Protein AF-A0AAV4ICN8-F1 (afdb_monomer_lite)

Sequence (229 aa):
LAPSDYHLFGPLKRELAVKRFDDDEELVDHVRKWLQNLDGSFFREGIYSMLWQQQRSPSSEKSGRAPLASRRNTNSSGSLVSSILTYGCETWTLLADTERRIQAFENKCLRKLLRISYKDHVTNESVRELVVAYVGLQEPLLATVKRRKLAWFGHVTIHDSLSKTILQGRVEGKRRRGRQRKAWCDNIKEWTGMAMDKLVRSATDRDAWRQKTDSSALRSPRRPHRSRD

Structure (mmCIF, N/CA/C/O backbone):
data_AF-A0AAV4ICN8-F1
#
_entry.id   AF-A0AAV4ICN8-F1
#
loop_
_atom_site.group_PDB
_atom_site.id
_atom_site.type_symbol
_atom_site.label_atom_id
_atom_site.label_alt_id
_atom_site.label_comp_id
_atom_site.label_asym_id
_atom_site.label_entity_id
_atom_site.label_seq_id
_atom_site.pdbx_PDB_ins_code
_atom_site.Cartn_x
_atom_site.Cartn_y
_atom_site.Cartn_z
_atom_site.occupancy
_atom_site.B_iso_or_equiv
_atom_site.auth_seq_id
_atom_site.auth_comp_id
_atom_site.auth_asym_id
_atom_site.auth_atom_id
_atom_site.pdbx_PDB_model_num
ATOM 1 N N . LEU A 1 1 ? -1.718 21.091 20.512 1.00 56.84 1 LEU A N 1
ATOM 2 C CA . LEU A 1 1 ? -0.444 21.355 21.213 1.00 56.84 1 LEU A CA 1
ATOM 3 C C . LEU A 1 1 ? -0.515 20.614 22.537 1.00 56.84 1 LEU A C 1
ATOM 5 O O . LEU A 1 1 ? -1.567 20.693 23.162 1.00 56.84 1 LEU A O 1
ATOM 9 N N . ALA A 1 2 ? 0.484 19.805 22.893 1.00 66.31 2 ALA A N 1
ATOM 10 C CA . ALA A 1 2 ? 0.436 19.053 24.147 1.00 66.31 2 ALA A CA 1
ATOM 11 C C . ALA A 1 2 ? 0.681 20.002 25.339 1.00 66.31 2 ALA A C 1
ATOM 13 O O . ALA A 1 2 ? 1.501 20.910 25.204 1.00 66.31 2 ALA A O 1
ATOM 14 N N . PRO A 1 3 ? 0.024 19.809 26.501 1.00 63.94 3 PRO A N 1
ATOM 15 C CA . PRO A 1 3 ? 0.258 20.611 27.709 1.00 63.94 3 PRO A CA 1
ATOM 16 C C . PRO A 1 3 ? 1.716 20.680 28.149 1.00 63.94 3 PRO A C 1
ATOM 18 O O . PRO A 1 3 ? 2.168 21.701 28.663 1.00 63.94 3 PRO A O 1
ATOM 21 N N . SER A 1 4 ? 2.471 19.611 27.894 1.00 68.75 4 SER A N 1
ATOM 22 C CA . SER A 1 4 ? 3.907 19.552 28.150 1.00 68.75 4 SER A CA 1
ATOM 23 C C . SER A 1 4 ? 4.681 20.640 27.401 1.00 68.75 4 SER A C 1
ATOM 25 O O . SER A 1 4 ? 5.578 21.253 27.975 1.00 68.75 4 SER A O 1
ATOM 27 N N . ASP A 1 5 ? 4.299 20.919 26.152 1.00 67.31 5 ASP A N 1
ATOM 28 C CA . ASP A 1 5 ? 5.058 21.760 25.219 1.00 67.31 5 ASP A CA 1
ATOM 29 C C . ASP A 1 5 ? 5.034 23.241 25.591 1.00 67.31 5 ASP A C 1
ATOM 31 O O . ASP A 1 5 ? 6.027 23.935 25.389 1.00 67.31 5 ASP A O 1
ATOM 35 N N . TYR A 1 6 ? 3.933 23.726 26.172 1.00 68.62 6 TYR A N 1
ATOM 36 C CA . TYR A 1 6 ? 3.799 25.133 26.561 1.00 68.62 6 TYR A CA 1
ATOM 37 C C . TYR A 1 6 ? 3.855 25.369 28.074 1.00 68.62 6 TYR A C 1
ATOM 39 O O . TYR A 1 6 ? 4.233 26.462 28.489 1.00 68.62 6 TYR A O 1
ATOM 47 N N . HIS A 1 7 ? 3.498 24.381 28.903 1.00 75.88 7 HIS A N 1
ATOM 48 C CA . HIS A 1 7 ? 3.397 24.569 30.357 1.00 75.88 7 HIS A CA 1
ATOM 49 C C . HIS A 1 7 ? 4.565 23.957 31.130 1.00 75.88 7 HIS A C 1
ATOM 51 O O . HIS A 1 7 ? 5.036 24.552 32.093 1.00 75.88 7 HIS A O 1
ATOM 57 N N . LEU A 1 8 ? 5.072 22.794 30.704 1.00 80.81 8 LEU A N 1
ATOM 58 C CA . LEU A 1 8 ? 6.102 22.054 31.444 1.00 80.81 8 LEU A CA 1
ATOM 59 C C . LEU A 1 8 ? 7.522 22.393 30.976 1.00 80.81 8 LEU A C 1
ATOM 61 O O . LEU A 1 8 ? 8.392 22.702 31.790 1.00 80.81 8 LEU A O 1
ATOM 65 N N . PHE A 1 9 ? 7.767 22.355 29.664 1.00 81.62 9 PHE A N 1
ATOM 66 C CA . PHE A 1 9 ? 9.124 22.490 29.130 1.00 81.62 9 PHE A CA 1
ATOM 67 C C . PHE A 1 9 ? 9.686 23.913 29.231 1.00 81.62 9 PHE A C 1
ATOM 69 O O . PHE A 1 9 ? 10.899 24.076 29.326 1.00 81.62 9 PHE A O 1
ATOM 76 N N . GLY A 1 10 ? 8.841 24.947 29.268 1.00 83.44 10 GLY A N 1
ATOM 77 C CA . GLY A 1 10 ? 9.286 26.335 29.443 1.00 83.44 10 GLY A CA 1
ATOM 78 C C . GLY A 1 10 ? 9.949 26.587 30.808 1.00 83.44 10 GLY A C 1
ATOM 79 O O . GLY A 1 10 ? 11.098 27.030 30.854 1.00 83.44 10 GLY A O 1
ATOM 80 N N . PRO A 1 11 ? 9.260 26.309 31.930 1.00 83.50 11 PRO A N 1
ATOM 81 C CA . PRO A 1 11 ? 9.849 26.356 33.270 1.00 83.50 11 PRO A CA 1
ATOM 82 C C . PRO A 1 11 ? 11.046 25.413 33.431 1.00 83.50 11 PRO A C 1
ATOM 84 O O . PRO A 1 11 ? 12.090 25.856 33.899 1.00 83.50 11 PRO A O 1
ATOM 87 N N . LEU A 1 12 ? 10.948 24.169 32.943 1.00 83.12 12 LEU A N 1
ATOM 88 C CA . LEU A 1 12 ? 12.047 23.202 33.023 1.00 83.12 12 LEU A CA 1
ATOM 89 C C . LEU A 1 12 ? 13.310 23.704 32.309 1.00 83.12 12 LEU A C 1
ATOM 91 O O . LEU A 1 12 ? 14.411 23.611 32.839 1.00 83.12 12 LEU A O 1
ATOM 95 N N . LYS A 1 13 ? 13.165 24.293 31.117 1.00 82.00 13 LYS A N 1
ATOM 96 C CA . LYS A 1 13 ? 14.295 24.840 30.359 1.00 82.00 13 LYS A CA 1
ATOM 97 C C . LYS A 1 13 ? 14.952 26.028 31.063 1.00 82.00 13 LYS A C 1
ATOM 99 O O . LYS A 1 13 ? 16.159 26.194 30.937 1.00 82.00 13 LYS A O 1
ATOM 104 N N . ARG A 1 14 ? 14.189 26.848 31.796 1.00 84.25 14 ARG A N 1
ATOM 105 C CA . ARG A 1 14 ? 14.74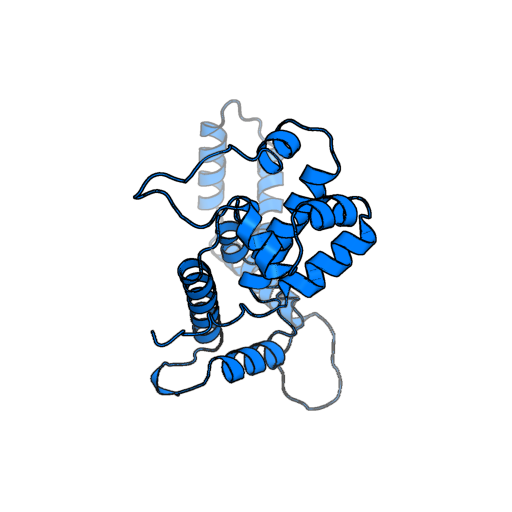3 27.959 32.591 1.00 84.25 14 ARG A CA 1
ATOM 106 C C . ARG A 1 14 ? 15.566 27.456 33.774 1.00 84.25 14 ARG A C 1
ATOM 108 O O . ARG A 1 14 ? 16.632 27.997 34.024 1.00 84.25 14 ARG A O 1
ATOM 115 N N . GLU A 1 15 ? 15.116 26.394 34.428 1.00 83.06 15 GLU A N 1
ATOM 116 C CA . GLU A 1 15 ? 15.831 25.754 35.540 1.00 83.06 15 GLU A CA 1
ATOM 117 C C . GLU A 1 15 ? 17.110 25.052 35.075 1.00 83.06 15 GLU A C 1
ATOM 119 O O . GLU A 1 15 ? 18.175 25.219 35.668 1.00 83.06 15 GLU A O 1
ATOM 124 N N . LEU A 1 16 ? 17.032 24.339 33.948 1.00 83.19 16 LEU A N 1
ATOM 125 C CA . LEU A 1 16 ? 18.190 23.692 33.333 1.00 83.19 16 LEU A CA 1
ATOM 126 C C . LEU A 1 16 ? 19.193 24.696 32.749 1.00 83.19 16 LEU A C 1
ATOM 128 O O . LEU A 1 16 ? 20.373 24.385 32.667 1.00 83.19 16 LEU A O 1
ATOM 132 N N . ALA A 1 17 ? 18.764 25.903 32.368 1.00 81.88 17 ALA A N 1
ATOM 133 C CA . ALA A 1 17 ? 19.663 26.930 31.836 1.00 81.88 17 ALA A CA 1
ATOM 134 C C . ALA A 1 17 ? 20.590 27.549 32.898 1.00 81.88 17 ALA A C 1
ATOM 136 O O . ALA A 1 17 ? 21.617 28.125 32.544 1.00 81.88 17 ALA A O 1
ATOM 137 N N . VAL A 1 18 ? 20.238 27.449 34.184 1.00 80.81 18 VAL A N 1
ATOM 138 C CA . VAL A 1 18 ? 21.012 28.031 35.296 1.00 80.81 18 VAL A CA 1
ATOM 139 C C . VAL A 1 18 ? 22.099 27.071 35.801 1.00 80.81 18 VAL A C 1
ATOM 141 O O . VAL A 1 18 ? 23.031 27.500 36.478 1.00 80.81 18 VAL A O 1
ATOM 144 N N . LYS A 1 19 ? 22.022 25.780 35.457 1.00 79.50 19 LYS A N 1
ATOM 145 C CA . LYS A 1 19 ? 22.935 24.741 35.954 1.00 79.50 19 LYS A CA 1
ATOM 146 C C . LYS A 1 19 ? 23.718 24.101 34.819 1.00 79.50 19 LYS A C 1
ATOM 148 O O . LYS A 1 19 ? 23.189 23.864 33.738 1.00 79.50 19 LYS A O 1
ATOM 153 N N . ARG A 1 20 ? 24.993 23.820 35.077 1.00 77.19 20 ARG A N 1
ATOM 154 C CA . ARG A 1 20 ? 25.815 22.961 34.225 1.00 77.19 20 ARG A CA 1
ATOM 155 C C . ARG A 1 20 ? 25.885 21.593 34.884 1.00 77.19 20 ARG A C 1
ATOM 157 O O . ARG A 1 20 ? 26.059 21.529 36.095 1.00 77.19 20 ARG A O 1
ATOM 164 N N . PHE A 1 21 ? 25.695 20.557 34.082 1.00 84.44 21 PHE A N 1
ATOM 165 C CA . PHE A 1 21 ? 25.762 19.162 34.497 1.00 84.44 21 PHE A CA 1
ATOM 166 C C . PHE A 1 21 ? 26.938 18.534 33.764 1.00 84.44 21 PHE A C 1
ATOM 168 O O . PHE A 1 21 ? 27.101 18.787 32.566 1.00 84.44 21 PHE A O 1
ATOM 175 N N . ASP A 1 22 ? 27.742 17.765 34.487 1.00 77.56 22 ASP A N 1
ATOM 176 C CA . ASP A 1 22 ? 28.927 17.118 33.925 1.00 77.56 22 ASP A CA 1
ATOM 177 C C . ASP A 1 22 ? 28.607 15.703 33.402 1.00 77.56 22 ASP A C 1
ATOM 179 O O . ASP A 1 22 ? 29.332 15.202 32.542 1.00 77.56 22 ASP A O 1
ATOM 183 N N . ASP A 1 23 ? 27.499 15.092 33.856 1.00 86.31 23 ASP A N 1
ATOM 184 C CA . ASP A 1 23 ? 27.040 13.759 33.437 1.00 86.31 23 ASP A CA 1
ATOM 185 C C . ASP A 1 23 ? 25.509 13.656 33.240 1.00 86.31 23 ASP A C 1
ATOM 187 O O . ASP A 1 23 ? 24.715 14.370 33.866 1.00 86.31 23 ASP A O 1
ATOM 191 N N . ASP A 1 24 ? 25.083 12.733 32.372 1.00 80.19 24 ASP A N 1
ATOM 192 C CA . ASP A 1 24 ? 23.672 12.521 32.017 1.00 80.19 24 ASP A CA 1
ATOM 193 C C . ASP A 1 24 ? 22.861 11.940 33.191 1.00 80.19 24 ASP A C 1
ATOM 195 O O . ASP A 1 24 ? 21.671 12.243 33.337 1.00 80.19 24 ASP A O 1
ATOM 199 N N . GLU A 1 25 ? 23.482 11.137 34.063 1.00 82.69 25 GLU A N 1
ATOM 200 C CA . GLU A 1 25 ? 22.817 10.613 35.263 1.00 82.69 25 GLU A CA 1
ATOM 201 C C . GLU A 1 25 ? 22.472 11.736 36.251 1.00 82.69 25 GLU A C 1
ATOM 203 O O . GLU A 1 25 ? 21.366 11.772 36.802 1.00 82.69 25 GLU A O 1
ATOM 208 N N . GLU A 1 26 ? 23.370 12.713 36.400 1.00 84.00 26 GLU A N 1
ATOM 209 C CA . GLU A 1 26 ? 23.163 13.887 37.249 1.00 84.00 26 GLU A CA 1
ATOM 210 C C . GLU A 1 26 ? 22.011 14.755 36.724 1.00 84.00 26 GLU A C 1
ATOM 212 O O . GLU A 1 26 ? 21.148 15.193 37.495 1.00 84.00 26 GLU A O 1
ATOM 217 N N . LEU A 1 27 ? 21.942 14.943 35.401 1.00 83.81 27 LEU A N 1
ATOM 218 C CA . LEU A 1 27 ? 20.841 15.639 34.739 1.00 83.81 27 LEU A CA 1
ATOM 219 C C . LEU A 1 27 ? 19.499 14.943 35.011 1.00 83.81 27 LEU A C 1
ATOM 221 O O . LEU A 1 27 ? 18.517 15.599 35.372 1.00 83.81 27 LEU A O 1
ATOM 225 N N . VAL A 1 28 ? 19.435 13.619 34.849 1.00 84.69 28 VAL A N 1
ATOM 226 C CA . VAL A 1 28 ? 18.198 12.846 35.037 1.00 84.69 28 VAL A CA 1
ATOM 227 C C . VAL A 1 28 ? 17.711 12.923 36.482 1.00 84.69 28 VAL A C 1
ATOM 229 O O . VAL A 1 28 ? 16.520 13.158 36.718 1.00 84.69 28 VAL A O 1
ATOM 232 N N . ASP A 1 29 ? 18.609 12.781 37.453 1.00 86.00 29 ASP A N 1
ATOM 233 C CA . ASP A 1 29 ? 18.261 12.901 38.868 1.00 86.00 29 ASP A CA 1
ATOM 234 C C . ASP A 1 29 ? 17.848 14.324 39.244 1.00 86.00 29 ASP A C 1
ATOM 236 O O . ASP A 1 29 ? 16.923 14.515 40.043 1.00 86.00 29 ASP A O 1
ATOM 240 N N . HIS A 1 30 ? 18.460 15.331 38.620 1.00 85.69 30 HIS A N 1
ATOM 241 C CA . HIS A 1 30 ? 18.066 16.720 38.796 1.00 85.69 30 HIS A CA 1
ATOM 242 C C . HIS A 1 30 ? 16.638 16.978 38.310 1.00 85.69 30 HIS A C 1
ATOM 244 O O . HIS A 1 30 ? 15.813 17.535 39.041 1.00 85.69 30 HIS A O 1
ATOM 250 N N . VAL A 1 31 ? 16.323 16.524 37.095 1.00 84.19 31 VAL A N 1
ATOM 251 C CA . VAL A 1 31 ? 14.989 16.666 36.499 1.00 84.19 31 VAL A CA 1
ATOM 252 C C . VAL A 1 31 ? 13.946 15.902 37.316 1.00 84.19 31 VAL A C 1
ATOM 254 O O . VAL A 1 31 ? 12.849 16.415 37.539 1.00 84.19 31 VAL A O 1
ATOM 257 N N . ARG A 1 32 ? 14.274 14.707 37.822 1.00 84.31 32 ARG A N 1
ATOM 258 C CA . ARG A 1 32 ? 13.373 13.925 38.686 1.00 84.31 32 ARG A CA 1
ATOM 259 C C . ARG A 1 32 ? 13.065 14.638 39.998 1.00 84.31 32 ARG A C 1
ATOM 261 O O . ARG A 1 32 ? 11.893 14.740 40.352 1.00 84.31 32 ARG A O 1
ATOM 268 N N . LYS A 1 33 ? 14.081 15.167 40.686 1.00 86.19 33 LYS A N 1
ATOM 269 C CA . LYS A 1 33 ? 13.893 15.949 41.921 1.00 86.19 33 LYS A CA 1
ATOM 270 C C . LYS A 1 33 ? 13.066 17.205 41.664 1.00 86.19 33 LYS A C 1
ATOM 272 O O . LYS A 1 33 ? 12.170 17.520 42.440 1.00 86.19 33 LYS A O 1
ATOM 277 N N . TRP A 1 34 ? 13.313 17.891 40.549 1.00 85.88 34 TRP A N 1
ATOM 278 C CA . TRP A 1 34 ? 12.532 19.062 40.159 1.00 85.88 34 TRP A CA 1
ATOM 279 C C . TRP A 1 34 ? 11.056 18.721 39.917 1.00 85.88 34 TRP A C 1
ATOM 281 O O . TRP A 1 34 ? 10.175 19.392 40.448 1.00 85.88 34 TRP A O 1
ATOM 291 N N . LEU A 1 35 ? 10.778 17.632 39.191 1.00 83.31 35 LEU A N 1
ATOM 292 C CA . LEU A 1 35 ? 9.410 17.165 38.947 1.00 83.31 35 LEU A CA 1
ATOM 293 C C . LEU A 1 35 ? 8.685 16.742 40.231 1.00 83.31 35 LEU A C 1
ATOM 295 O O . LEU A 1 35 ? 7.482 16.956 40.336 1.00 83.31 35 LEU A O 1
ATOM 299 N N . GLN A 1 36 ? 9.400 16.158 41.194 1.00 83.12 36 GLN A N 1
ATOM 300 C CA . GLN A 1 36 ? 8.844 15.755 42.491 1.00 83.12 36 GLN A CA 1
ATOM 301 C C . GLN A 1 36 ? 8.562 16.942 43.420 1.00 83.12 36 GLN A C 1
ATOM 303 O O . GLN A 1 36 ? 7.663 16.856 44.251 1.00 83.12 36 GLN A O 1
ATOM 308 N N . ASN A 1 37 ? 9.296 18.046 43.263 1.00 84.94 37 ASN A N 1
ATOM 309 C CA . ASN A 1 37 ? 9.101 19.270 44.041 1.00 84.94 37 ASN A CA 1
ATOM 310 C C . ASN A 1 37 ? 7.983 20.173 43.491 1.00 84.94 37 ASN A C 1
ATOM 312 O O . ASN A 1 37 ? 7.601 21.137 44.153 1.00 84.94 37 ASN A O 1
ATOM 316 N N . LEU A 1 38 ? 7.466 19.899 42.288 1.00 82.50 38 LEU A N 1
ATOM 317 C CA . LEU A 1 38 ? 6.355 20.655 41.712 1.00 82.50 38 LEU A CA 1
ATOM 318 C C . LEU A 1 38 ? 5.030 20.280 42.376 1.00 82.50 38 LEU A C 1
ATOM 320 O O . LEU A 1 38 ? 4.663 19.107 42.453 1.00 82.50 38 LEU A O 1
ATOM 324 N N . ASP A 1 39 ? 4.273 21.296 42.790 1.00 77.25 39 ASP A N 1
ATOM 325 C CA . ASP A 1 39 ? 2.963 21.087 43.394 1.00 77.25 39 ASP A CA 1
ATOM 326 C C . ASP A 1 39 ? 1.961 20.484 42.394 1.00 77.25 39 ASP A C 1
ATOM 328 O O . ASP A 1 39 ? 1.929 20.820 41.208 1.00 77.25 39 ASP A O 1
ATOM 332 N N . GLY A 1 40 ? 1.082 19.607 42.881 1.00 71.56 40 GLY A N 1
ATOM 333 C CA . GLY A 1 40 ? 0.090 18.929 42.045 1.00 71.56 40 GLY A CA 1
ATOM 334 C C . GLY A 1 40 ? -0.909 19.879 41.367 1.00 71.56 40 GLY A C 1
ATOM 335 O O . GLY A 1 40 ? -1.568 19.482 40.400 1.00 71.56 40 GLY A O 1
ATOM 336 N N . SER A 1 41 ? -1.051 21.121 41.847 1.00 75.31 41 SER A N 1
ATOM 337 C CA . SER A 1 41 ? -1.837 22.164 41.176 1.00 75.31 41 SER A CA 1
ATOM 338 C C . SER A 1 41 ? -1.199 22.622 39.860 1.00 75.31 41 SER A C 1
ATOM 340 O O . SER A 1 41 ? -1.926 22.824 38.889 1.00 75.31 41 SER A O 1
ATOM 342 N N . PHE A 1 42 ? 0.135 22.654 39.763 1.00 78.06 42 PHE A N 1
ATOM 343 C CA . PHE A 1 42 ? 0.869 23.092 38.573 1.00 78.06 42 PHE A CA 1
ATOM 344 C C . PHE A 1 42 ? 0.510 22.260 37.334 1.00 78.06 42 PHE A C 1
ATOM 346 O O . PHE A 1 42 ? 0.235 22.796 36.258 1.00 78.06 42 PHE A O 1
ATOM 353 N N . PHE A 1 43 ? 0.441 20.935 37.485 1.00 75.00 43 PHE A N 1
ATOM 354 C CA . PHE A 1 43 ? 0.056 20.035 36.394 1.00 75.00 43 PHE A CA 1
ATOM 355 C C . PHE A 1 43 ? -1.430 20.158 36.039 1.00 75.00 43 PHE A C 1
ATOM 357 O O . PHE A 1 43 ? -1.792 20.088 34.861 1.00 75.00 43 PHE A O 1
ATOM 364 N N . ARG A 1 44 ? -2.298 20.381 37.038 1.00 70.12 44 ARG A N 1
ATOM 365 C CA . ARG A 1 44 ? -3.733 20.610 36.813 1.00 70.12 44 ARG A CA 1
ATOM 366 C C . ARG A 1 44 ? -3.966 21.897 36.034 1.00 70.12 44 ARG A C 1
ATOM 368 O O . ARG A 1 44 ? -4.737 21.871 35.081 1.00 70.12 44 ARG A O 1
ATOM 375 N N . GLU A 1 45 ? -3.277 22.981 36.369 1.00 71.25 45 GLU A N 1
ATOM 376 C CA . GLU A 1 45 ? -3.371 24.251 35.645 1.00 71.25 45 GLU A CA 1
ATOM 377 C C . GLU A 1 45 ? -2.943 24.124 34.182 1.00 71.25 45 GLU A C 1
ATOM 379 O O . GLU A 1 45 ? -3.628 24.641 33.302 1.00 71.25 45 GLU A O 1
ATOM 384 N N . GLY A 1 46 ? -1.880 23.367 33.888 1.00 70.38 46 GLY A N 1
ATOM 385 C CA . GLY A 1 46 ? -1.463 23.107 32.506 1.00 70.38 46 GLY A CA 1
ATOM 386 C C . GLY A 1 46 ? -2.538 22.389 31.681 1.00 70.38 46 GLY A C 1
ATOM 387 O O . GLY A 1 46 ? -2.774 22.735 30.518 1.00 70.38 46 GLY A O 1
ATOM 388 N N . ILE A 1 47 ? -3.233 21.428 32.300 1.00 70.12 47 ILE A N 1
ATOM 389 C CA . ILE A 1 47 ? -4.337 20.669 31.693 1.00 70.12 47 ILE A CA 1
ATOM 390 C C . ILE A 1 47 ? -5.596 21.542 31.553 1.00 70.12 47 ILE A C 1
ATOM 392 O O . ILE A 1 47 ? -6.235 21.532 30.500 1.00 70.12 47 ILE A O 1
ATOM 396 N N . TYR A 1 48 ? -5.943 22.340 32.566 1.00 67.00 48 TYR A N 1
ATOM 397 C CA . TYR A 1 48 ? -7.099 23.241 32.514 1.00 67.00 48 TYR A CA 1
ATOM 398 C C . TYR A 1 48 ? -6.891 24.402 31.537 1.00 67.00 48 TYR A C 1
ATOM 400 O O . TYR A 1 48 ? -7.813 24.740 30.799 1.00 67.00 48 TYR A O 1
ATOM 408 N N . SER A 1 49 ? -5.678 24.949 31.439 1.00 60.56 49 SER A N 1
ATOM 409 C CA . SER A 1 49 ? -5.305 25.950 30.431 1.00 60.56 49 SER A CA 1
ATOM 410 C C . SER A 1 49 ? -5.459 25.401 29.006 1.00 60.56 49 SER A C 1
ATOM 412 O O . SER A 1 49 ? -5.899 26.123 28.112 1.00 60.56 49 SER A O 1
ATOM 414 N N . MET A 1 50 ? -5.228 24.095 28.798 1.00 55.16 50 MET A N 1
ATOM 415 C CA . MET A 1 50 ? -5.509 23.419 27.523 1.00 55.16 50 MET A CA 1
ATOM 416 C C . MET A 1 50 ? -7.000 23.454 27.175 1.00 55.16 50 MET A C 1
ATOM 418 O O . MET A 1 50 ? -7.379 23.819 26.062 1.00 55.16 50 MET A O 1
ATOM 422 N N . LEU A 1 51 ? -7.849 23.080 28.138 1.00 57.59 51 LEU A N 1
ATOM 423 C CA . LEU A 1 51 ? -9.307 23.072 27.987 1.00 57.59 51 LEU A CA 1
ATOM 424 C C . LEU A 1 51 ? -9.841 24.483 27.718 1.00 57.59 51 LEU A C 1
ATOM 426 O O . LEU A 1 51 ? -10.731 24.670 26.888 1.00 57.59 51 LEU A O 1
ATOM 430 N N . TRP A 1 52 ? -9.246 25.476 28.372 1.00 52.81 52 TRP A N 1
ATOM 431 C CA . TRP A 1 52 ? -9.625 26.875 28.259 1.00 52.81 52 TRP A CA 1
ATOM 432 C C . TRP A 1 52 ? -9.180 27.502 26.923 1.00 52.81 52 TRP A C 1
ATOM 434 O O . TRP A 1 52 ? -9.953 28.213 26.280 1.00 52.81 52 TRP A O 1
ATOM 444 N N . GLN A 1 53 ? -7.985 27.163 26.420 1.00 54.47 53 GLN A N 1
ATOM 445 C CA . GLN A 1 53 ? -7.553 27.511 25.056 1.00 54.47 53 GLN A CA 1
ATOM 446 C C . GLN A 1 53 ? -8.431 26.846 23.986 1.00 54.47 53 GLN A C 1
ATOM 448 O O . GLN A 1 53 ? -8.721 27.448 22.950 1.00 54.47 53 GLN A O 1
ATOM 453 N N . GLN A 1 54 ? -8.906 25.626 24.247 1.00 50.03 54 GLN A N 1
ATOM 454 C CA . GLN A 1 54 ? -9.777 24.887 23.337 1.00 50.03 54 GLN A CA 1
ATOM 455 C C . GLN A 1 54 ? -11.200 25.472 23.251 1.00 50.03 54 GLN A C 1
ATOM 457 O O . GLN A 1 54 ? -11.852 25.313 22.221 1.00 50.03 54 GLN A O 1
ATOM 462 N N . GLN A 1 55 ? -11.659 26.198 24.277 1.00 48.78 55 GLN A N 1
ATOM 463 C CA . GLN A 1 55 ? -12.936 26.929 24.268 1.00 48.78 55 GLN A CA 1
ATOM 464 C C . GLN A 1 55 ? -12.858 28.318 23.610 1.00 48.78 55 GLN A C 1
ATOM 466 O O . GLN A 1 55 ? -13.881 28.836 23.174 1.00 48.78 55 GLN A O 1
ATOM 471 N N . ARG A 1 56 ? -11.668 28.926 23.502 1.00 45.16 56 ARG A N 1
ATOM 472 C CA . ARG A 1 56 ? -11.494 30.317 23.037 1.00 45.16 56 ARG A CA 1
ATOM 473 C C . ARG A 1 56 ? -11.267 30.506 21.533 1.00 45.16 56 ARG A C 1
ATOM 475 O O . ARG A 1 56 ? -11.095 31.643 21.108 1.00 45.16 56 ARG A O 1
ATOM 482 N N . SER A 1 57 ? -11.269 29.449 20.717 1.00 34.94 57 SER A N 1
ATOM 483 C CA . SER A 1 57 ? -11.228 29.597 19.250 1.00 34.94 57 SER A CA 1
ATOM 484 C C . SER A 1 57 ? -12.577 30.140 18.742 1.00 34.94 57 SER A C 1
ATOM 486 O O . SER A 1 57 ? -13.569 29.414 18.818 1.00 34.94 57 SER A O 1
ATOM 488 N N . PRO A 1 58 ? -12.668 31.381 18.223 1.00 36.62 58 PRO A N 1
ATOM 489 C CA . PRO A 1 58 ? -13.948 31.968 17.853 1.00 36.62 58 PRO A CA 1
ATOM 490 C C . PRO A 1 58 ? -14.373 31.469 16.469 1.00 36.62 58 PRO A C 1
ATOM 492 O O . PRO A 1 58 ? -13.813 31.852 15.447 1.00 36.62 58 PRO A O 1
ATOM 495 N N . SER A 1 59 ? -15.384 30.605 16.426 1.00 34.88 59 SER A N 1
ATOM 496 C CA . SER A 1 59 ? -16.245 30.449 15.246 1.00 34.88 59 SER A CA 1
ATOM 497 C C . SER A 1 59 ? -17.620 29.924 15.652 1.00 34.88 59 SER A C 1
ATOM 499 O O . SER A 1 59 ? -17.935 28.760 15.454 1.00 34.88 59 SER A O 1
ATOM 501 N N . SER A 1 60 ? -18.426 30.799 16.257 1.00 32.78 60 SER A N 1
ATOM 502 C CA . SER A 1 60 ? -19.803 31.084 15.826 1.00 32.78 60 SER A CA 1
ATOM 503 C C . SER A 1 60 ? -20.522 31.877 16.914 1.00 32.78 60 SER A C 1
ATOM 505 O O . SER A 1 60 ? -20.905 31.323 17.944 1.00 32.78 60 SER A O 1
ATOM 507 N N . GLU A 1 61 ? -20.786 33.151 16.658 1.00 37.03 61 GLU A N 1
ATOM 508 C CA . GLU A 1 61 ? -22.018 33.740 17.161 1.00 37.03 61 GLU A CA 1
ATOM 509 C C . GLU A 1 61 ? -23.038 33.635 16.019 1.00 37.03 61 GLU A C 1
ATOM 511 O O . GLU A 1 61 ? -22.756 34.035 14.891 1.00 37.03 61 GLU A O 1
ATOM 516 N N . LYS A 1 62 ? -24.209 33.072 16.342 1.00 34.09 62 LYS A N 1
ATOM 517 C CA . LYS A 1 62 ? -25.440 32.976 15.531 1.00 34.09 62 LYS A CA 1
ATOM 518 C C . LYS A 1 62 ? -25.505 31.871 14.462 1.00 34.09 62 LYS A C 1
ATOM 520 O O . LYS A 1 62 ? -25.289 32.077 13.276 1.00 34.09 62 LYS A O 1
ATOM 525 N N . SER A 1 63 ? -25.975 30.700 14.877 1.00 30.42 63 SER A N 1
ATOM 526 C CA . SER A 1 63 ? -27.295 30.147 14.502 1.00 30.42 63 SER A CA 1
ATOM 527 C C . SER A 1 63 ? -27.299 28.637 14.750 1.00 30.42 63 SER A C 1
ATOM 529 O O . SER A 1 63 ? -26.313 27.945 14.507 1.00 30.42 63 SER A O 1
ATOM 531 N N . GLY A 1 64 ? -28.395 28.137 15.318 1.00 40.97 64 GLY A N 1
ATOM 532 C CA . GLY A 1 64 ? -28.513 26.754 15.759 1.00 40.97 64 GLY A CA 1
ATOM 533 C C . GLY A 1 64 ? -28.301 25.743 14.633 1.00 40.97 64 GLY A C 1
ATOM 534 O O . GLY A 1 64 ? -29.087 25.684 13.693 1.00 40.97 64 GLY A O 1
ATOM 535 N N . ARG A 1 65 ? -27.271 24.905 14.776 1.00 32.19 65 ARG A N 1
ATOM 536 C CA . ARG A 1 65 ? -27.195 23.526 14.271 1.00 32.19 65 ARG A CA 1
ATOM 537 C C . ARG A 1 65 ? -26.043 22.800 14.975 1.00 32.19 65 ARG A C 1
ATOM 539 O O . ARG A 1 65 ? -25.063 23.416 15.374 1.00 32.19 65 ARG A O 1
ATOM 546 N N . ALA A 1 66 ? -26.247 21.504 15.191 1.00 31.91 66 ALA A N 1
ATOM 547 C CA . ALA A 1 66 ? -25.537 20.624 16.120 1.00 31.91 66 ALA A CA 1
ATOM 548 C C . ALA A 1 66 ? -23.992 20.724 16.116 1.00 31.91 66 ALA A C 1
ATOM 550 O O . ALA A 1 66 ? -23.390 20.840 15.046 1.00 31.91 66 ALA A O 1
ATOM 551 N N . PRO A 1 67 ? -23.321 20.581 17.277 1.00 37.12 67 PRO A N 1
ATOM 552 C CA . PRO A 1 67 ? -21.869 20.527 17.329 1.00 37.12 67 PRO A CA 1
ATOM 553 C C . PRO A 1 67 ? -21.394 19.081 17.144 1.00 37.12 67 PRO A C 1
ATOM 555 O O . PRO A 1 67 ? -21.869 18.202 17.854 1.00 37.12 67 PRO A O 1
ATOM 558 N N . LEU A 1 68 ? -20.457 18.848 16.214 1.00 39.44 68 LEU A N 1
ATOM 559 C CA . LEU A 1 68 ? -19.322 17.901 16.305 1.00 39.44 68 LEU A CA 1
ATOM 560 C C . LEU A 1 68 ? -18.744 17.615 14.908 1.00 39.44 68 LEU A C 1
ATOM 562 O O . LEU A 1 68 ? -18.954 16.558 14.326 1.00 39.44 68 LEU A O 1
ATOM 566 N N . ALA A 1 69 ? -17.956 18.555 14.393 1.00 36.69 69 ALA A N 1
ATOM 567 C CA . ALA A 1 69 ? -16.903 18.269 13.419 1.00 36.69 69 ALA A CA 1
ATOM 568 C C . ALA A 1 69 ? -15.875 19.406 13.469 1.00 36.69 69 ALA A C 1
ATOM 570 O O . ALA A 1 69 ? -15.741 20.210 12.549 1.00 36.69 69 ALA A O 1
ATOM 571 N N . SER A 1 70 ? -15.150 19.507 14.588 1.00 38.19 70 SER A N 1
ATOM 572 C CA . SER A 1 70 ? -13.908 20.278 14.593 1.00 38.19 70 SER A CA 1
ATOM 573 C C . SER A 1 70 ? -12.948 19.579 13.634 1.00 38.19 70 SER A C 1
ATOM 575 O O . SER A 1 70 ? -12.476 18.474 13.909 1.00 38.19 70 SER A O 1
ATOM 577 N N . ARG A 1 71 ? -12.720 20.231 12.489 1.00 40.56 71 ARG A N 1
ATOM 578 C CA . ARG A 1 71 ? -11.658 19.970 11.516 1.00 40.56 71 ARG A CA 1
ATOM 579 C C . ARG A 1 71 ? -10.325 19.718 12.230 1.00 40.56 71 ARG A C 1
ATOM 581 O O . ARG A 1 71 ? -9.516 20.620 12.419 1.00 40.56 71 ARG A O 1
ATOM 588 N N . ARG A 1 72 ? -10.047 18.465 12.563 1.00 39.12 72 ARG A N 1
ATOM 589 C CA . ARG A 1 72 ? -8.686 17.944 12.546 1.00 39.12 72 ARG A CA 1
ATOM 590 C C . ARG A 1 72 ? -8.600 17.110 11.287 1.00 39.12 72 ARG A C 1
ATOM 592 O O . ARG A 1 72 ? -9.331 16.131 11.173 1.00 39.12 72 ARG A O 1
ATOM 599 N N . ASN A 1 73 ? -7.733 17.525 10.360 1.00 36.00 73 ASN A N 1
ATOM 600 C CA . ASN A 1 73 ? -7.237 16.685 9.274 1.00 36.00 73 ASN A CA 1
ATOM 601 C C . ASN A 1 73 ? -6.679 15.411 9.906 1.00 36.00 73 ASN A C 1
ATOM 603 O O . ASN A 1 73 ? -5.512 15.308 10.272 1.00 36.00 73 ASN A O 1
ATOM 607 N N . THR A 1 74 ? -7.559 14.447 10.088 1.00 41.94 74 THR A N 1
ATOM 608 C CA . THR A 1 74 ? -7.281 13.091 10.516 1.00 41.94 74 THR A CA 1
ATOM 609 C C . THR A 1 74 ? -6.963 12.329 9.251 1.00 41.94 74 THR A C 1
ATOM 611 O O . THR A 1 74 ? -7.579 11.319 8.956 1.00 41.94 74 THR A O 1
ATOM 614 N N . ASN A 1 75 ? -5.991 12.825 8.479 1.00 43.47 75 ASN A N 1
ATOM 615 C CA . ASN A 1 75 ? -5.308 11.965 7.534 1.00 43.47 75 ASN A CA 1
ATOM 616 C C . ASN A 1 75 ? -4.805 10.801 8.386 1.00 43.47 75 ASN A C 1
ATOM 618 O O . ASN A 1 75 ? -4.002 10.996 9.302 1.00 43.47 75 ASN A O 1
ATOM 622 N N . SER A 1 76 ? -5.303 9.601 8.123 1.00 46.97 76 SER A N 1
ATOM 623 C CA . SER A 1 76 ? -4.871 8.340 8.728 1.00 46.97 76 SER A CA 1
ATOM 624 C C . SER A 1 76 ? -3.338 8.186 8.734 1.00 46.97 76 SER A C 1
ATOM 626 O O . SER A 1 76 ? -2.785 7.482 9.576 1.00 46.97 76 SER A O 1
ATOM 628 N N . SER A 1 77 ? -2.642 8.941 7.877 1.00 43.28 77 SER A N 1
ATOM 629 C CA . SER A 1 77 ? -1.193 9.143 7.810 1.00 43.28 77 SER A CA 1
ATOM 630 C C . SER A 1 77 ? -0.531 9.756 9.060 1.00 43.28 77 SER A C 1
ATOM 632 O O . SER A 1 77 ? 0.672 9.584 9.223 1.00 43.28 77 SER A O 1
ATOM 634 N N . GLY A 1 78 ? -1.265 10.455 9.936 1.00 47.28 78 GLY A N 1
ATOM 635 C CA . GLY A 1 78 ? -0.727 11.103 11.149 1.00 47.28 78 GLY A CA 1
ATOM 636 C C . GLY A 1 78 ? -0.787 10.252 12.425 1.00 47.28 78 GLY A C 1
ATOM 637 O O . GLY A 1 78 ? -0.428 10.718 13.503 1.00 47.28 78 GLY A O 1
ATOM 638 N N . SER A 1 79 ? -1.277 9.014 12.328 1.00 62.19 79 SER A N 1
ATOM 639 C CA . SER A 1 79 ? -1.348 8.062 13.440 1.00 62.19 79 SER A CA 1
ATOM 640 C C . SER A 1 79 ? -0.038 7.279 13.565 1.00 62.19 79 SER A C 1
ATOM 642 O O . SER A 1 79 ? 0.418 6.690 12.583 1.00 62.19 79 SER A O 1
ATOM 644 N N . LEU A 1 80 ? 0.524 7.190 14.780 1.00 68.00 80 LEU A N 1
ATOM 645 C CA . LEU A 1 80 ? 1.704 6.357 15.077 1.00 68.00 80 LEU A CA 1
ATOM 646 C C . LEU A 1 80 ? 1.521 4.899 14.618 1.00 68.00 80 LEU A C 1
ATOM 648 O O . LEU A 1 80 ? 2.466 4.244 14.193 1.00 68.00 80 LEU A O 1
ATOM 652 N N . VAL A 1 81 ? 0.289 4.386 14.645 1.00 73.50 81 VAL A N 1
ATOM 653 C CA . VAL A 1 81 ? -0.010 3.019 14.196 1.00 73.50 81 VAL A CA 1
ATOM 654 C C . VAL A 1 81 ? 0.175 2.883 12.684 1.00 73.50 81 VAL A C 1
ATOM 656 O O . VAL A 1 81 ? 0.703 1.877 12.216 1.00 73.50 81 VAL A O 1
ATOM 659 N N . SER A 1 82 ? -0.226 3.895 11.909 1.00 71.88 82 SER A N 1
ATOM 660 C CA . SER A 1 82 ? -0.065 3.877 10.454 1.00 71.88 82 SER A CA 1
ATOM 661 C C . SER A 1 82 ? 1.399 4.027 10.049 1.00 71.88 82 SER A C 1
ATOM 663 O O . SER A 1 82 ? 1.843 3.352 9.120 1.00 71.88 82 SER A O 1
ATOM 665 N N . SER A 1 83 ? 2.173 4.877 10.731 1.00 78.25 83 SER A N 1
ATOM 666 C CA . SER A 1 83 ? 3.600 5.042 10.430 1.00 78.25 83 SER A CA 1
ATOM 667 C C . SER A 1 83 ? 4.390 3.762 10.713 1.00 78.25 83 SER A C 1
ATOM 669 O O . SER A 1 83 ? 5.148 3.327 9.849 1.00 78.25 83 SER A O 1
ATOM 671 N N . ILE A 1 84 ? 4.137 3.105 11.850 1.00 84.06 84 ILE A N 1
ATOM 672 C CA . ILE A 1 84 ? 4.768 1.824 12.207 1.00 84.06 84 ILE A CA 1
ATOM 673 C C . ILE A 1 84 ? 4.379 0.730 11.208 1.00 84.06 84 ILE A C 1
ATOM 675 O O . ILE A 1 84 ? 5.239 0.022 10.694 1.00 84.06 84 ILE A O 1
ATOM 679 N N . LEU A 1 85 ? 3.090 0.599 10.887 1.00 83.12 85 LEU A N 1
ATOM 680 C CA . LEU A 1 85 ? 2.611 -0.465 10.004 1.00 83.12 85 LEU A CA 1
ATOM 681 C C . LEU A 1 85 ? 3.109 -0.323 8.563 1.00 83.12 85 LEU A C 1
ATOM 683 O O . LEU A 1 85 ? 3.313 -1.315 7.871 1.00 83.12 85 LEU A O 1
ATOM 687 N N . THR A 1 86 ? 3.274 0.911 8.093 1.00 85.50 86 THR A N 1
ATOM 688 C CA . THR A 1 86 ? 3.729 1.191 6.725 1.00 85.50 86 THR A CA 1
ATOM 689 C C . THR A 1 86 ? 5.250 1.292 6.614 1.00 85.50 86 THR A C 1
ATOM 691 O O . THR A 1 86 ? 5.769 1.533 5.518 1.00 85.50 86 THR A O 1
ATOM 694 N N . TYR A 1 87 ? 5.978 1.102 7.716 1.00 89.44 87 TYR A N 1
ATOM 695 C CA . TYR A 1 87 ? 7.431 1.076 7.705 1.00 89.44 87 TYR A CA 1
ATOM 696 C C . TYR A 1 87 ? 7.941 -0.105 6.870 1.00 89.44 87 TYR A C 1
ATOM 698 O O . TYR A 1 87 ? 7.511 -1.245 7.040 1.00 89.44 87 TYR A O 1
ATOM 706 N N . GLY A 1 88 ? 8.828 0.176 5.912 1.00 88.12 88 GLY A N 1
ATOM 707 C CA . GLY A 1 88 ? 9.431 -0.844 5.048 1.00 88.12 88 GLY A CA 1
ATOM 708 C C . GLY A 1 88 ? 8.465 -1.571 4.101 1.00 88.12 88 GLY A C 1
ATOM 709 O O . GLY A 1 88 ? 8.886 -2.506 3.418 1.00 88.12 88 GLY A O 1
ATOM 710 N N . CYS A 1 89 ? 7.194 -1.155 4.012 1.00 91.31 89 CYS A N 1
ATOM 711 C CA . CYS A 1 89 ? 6.175 -1.854 3.218 1.00 91.31 89 CYS A CA 1
ATOM 712 C C . CYS A 1 89 ? 6.486 -1.908 1.710 1.00 91.31 89 CYS A C 1
ATOM 714 O O . CYS A 1 89 ? 6.014 -2.798 1.002 1.00 91.31 89 CYS A O 1
ATOM 716 N N . GLU A 1 90 ? 7.341 -1.004 1.232 1.00 91.69 90 GLU A N 1
ATOM 717 C CA . GLU A 1 90 ? 7.872 -0.957 -0.134 1.00 91.69 90 GLU A CA 1
ATOM 718 C C . GLU A 1 90 ? 8.588 -2.253 -0.525 1.00 91.69 90 GLU A C 1
ATOM 720 O O . GLU A 1 90 ? 8.510 -2.681 -1.674 1.00 91.69 90 GLU A O 1
ATOM 725 N N . THR A 1 91 ? 9.226 -2.924 0.437 1.00 89.25 91 THR A N 1
ATOM 726 C CA . THR A 1 91 ? 10.020 -4.142 0.209 1.00 89.25 91 THR A CA 1
ATOM 727 C C . THR A 1 91 ? 9.179 -5.422 0.228 1.00 89.25 91 THR A C 1
ATOM 729 O O . THR A 1 91 ? 9.639 -6.486 -0.189 1.00 89.25 91 THR A O 1
ATOM 732 N N . TRP A 1 92 ? 7.922 -5.352 0.674 1.00 91.56 92 TRP A N 1
ATOM 733 C CA . TRP A 1 92 ? 7.099 -6.542 0.865 1.00 91.56 92 TRP A CA 1
ATOM 734 C C . TRP A 1 92 ? 6.661 -7.150 -0.461 1.00 91.56 92 TRP A C 1
ATOM 736 O O . TRP A 1 92 ? 6.270 -6.449 -1.394 1.00 91.56 92 TRP A O 1
ATOM 746 N N . THR A 1 93 ? 6.641 -8.480 -0.535 1.00 90.75 93 THR A N 1
ATOM 747 C CA . THR A 1 93 ? 5.923 -9.194 -1.598 1.00 90.75 93 THR A CA 1
ATOM 748 C C . THR A 1 93 ? 4.498 -9.446 -1.117 1.00 90.75 93 THR A C 1
ATOM 750 O O . THR A 1 93 ? 4.284 -10.217 -0.185 1.00 90.75 93 THR A O 1
ATOM 753 N N . LEU A 1 94 ? 3.517 -8.773 -1.722 1.00 90.31 94 LEU A N 1
ATOM 754 C CA . LEU A 1 94 ? 2.122 -8.844 -1.294 1.00 90.31 94 LEU A CA 1
ATOM 755 C C . LEU A 1 94 ? 1.414 -10.034 -1.947 1.00 90.31 94 LEU A C 1
ATOM 757 O O . LEU A 1 94 ? 1.144 -10.054 -3.154 1.00 90.31 94 LEU A O 1
ATOM 761 N N . LEU A 1 95 ? 1.108 -11.040 -1.131 1.00 90.06 95 LEU A N 1
ATOM 762 C CA . LEU A 1 95 ? 0.200 -12.120 -1.495 1.00 90.06 95 LEU A CA 1
ATOM 763 C C . LEU A 1 95 ? -1.248 -11.672 -1.270 1.00 90.06 95 LEU A C 1
ATOM 765 O O . LEU A 1 95 ? -1.513 -10.796 -0.450 1.00 90.06 95 LEU A O 1
ATOM 769 N N . ALA A 1 96 ? -2.193 -12.328 -1.947 1.00 86.94 96 ALA A N 1
ATOM 770 C CA . ALA A 1 96 ? -3.621 -12.051 -1.775 1.00 86.94 96 ALA A CA 1
ATOM 771 C C . ALA A 1 96 ? -4.080 -12.204 -0.312 1.00 86.94 96 ALA A C 1
ATOM 773 O O . ALA A 1 96 ? -4.968 -11.484 0.139 1.00 86.94 96 ALA A O 1
ATOM 774 N N . ASP A 1 97 ? -3.460 -13.116 0.444 1.00 88.56 97 ASP A N 1
ATOM 775 C CA . ASP A 1 97 ? -3.738 -13.261 1.873 1.00 88.56 97 ASP A CA 1
ATOM 776 C C . ASP A 1 97 ? -3.229 -12.069 2.695 1.00 88.56 97 ASP A C 1
ATOM 778 O O . ASP A 1 97 ? -3.970 -11.516 3.504 1.00 88.56 97 ASP A O 1
ATOM 782 N N . THR A 1 98 ? -2.008 -11.598 2.432 1.00 90.25 98 THR A N 1
ATOM 783 C CA . THR A 1 98 ? -1.451 -10.409 3.090 1.00 90.25 98 THR A CA 1
ATOM 784 C C . THR A 1 98 ? -2.296 -9.168 2.801 1.00 90.25 98 THR A C 1
ATOM 786 O O . THR A 1 98 ? -2.613 -8.421 3.722 1.00 90.25 98 THR A O 1
ATOM 789 N N . GLU A 1 99 ? -2.731 -8.975 1.550 1.00 89.75 99 GLU A N 1
ATOM 790 C CA . GLU A 1 99 ? -3.639 -7.878 1.182 1.00 89.75 99 GLU A CA 1
ATOM 791 C C . GLU A 1 99 ? -4.968 -7.964 1.950 1.00 89.75 99 GLU A C 1
ATOM 793 O O . GLU A 1 99 ? -5.431 -6.964 2.503 1.00 89.75 99 GLU A O 1
ATOM 798 N N . ARG A 1 100 ? -5.546 -9.168 2.066 1.00 90.12 100 ARG A N 1
ATOM 799 C CA . ARG A 1 100 ? -6.772 -9.407 2.842 1.00 90.12 100 ARG A CA 1
ATOM 800 C C . ARG A 1 100 ? -6.577 -9.104 4.326 1.00 90.12 100 ARG A C 1
ATOM 802 O O . ARG A 1 100 ? -7.452 -8.500 4.941 1.00 90.12 100 ARG A O 1
ATOM 809 N N . ARG A 1 101 ? -5.439 -9.493 4.906 1.00 91.19 101 ARG A N 1
ATOM 810 C CA . ARG A 1 101 ? -5.106 -9.223 6.314 1.00 91.19 101 ARG A CA 1
ATOM 811 C C . ARG A 1 101 ? -4.953 -7.728 6.585 1.00 91.19 101 ARG A C 1
ATOM 813 O O . ARG A 1 101 ? -5.463 -7.263 7.599 1.00 91.19 101 ARG A O 1
ATOM 820 N N . ILE A 1 102 ? -4.328 -6.978 5.674 1.00 90.38 102 ILE A N 1
ATOM 821 C CA . ILE A 1 102 ? -4.214 -5.511 5.760 1.00 90.38 102 ILE A CA 1
ATOM 822 C C . ILE A 1 102 ? -5.606 -4.867 5.751 1.00 90.38 102 ILE A C 1
ATOM 824 O O . ILE A 1 102 ? -5.920 -4.066 6.628 1.00 90.38 102 ILE A O 1
ATOM 828 N N . GLN A 1 103 ? -6.472 -5.265 4.815 1.00 89.56 103 GLN A N 1
ATOM 829 C CA . GLN A 1 103 ? -7.845 -4.751 4.737 1.00 89.56 103 GLN A CA 1
ATOM 830 C C . GLN A 1 103 ? -8.688 -5.126 5.965 1.00 89.56 103 GLN A C 1
ATOM 832 O O . GLN A 1 103 ? -9.468 -4.314 6.458 1.00 89.56 103 GLN A O 1
ATOM 837 N N . ALA A 1 104 ? -8.541 -6.350 6.478 1.00 89.94 104 ALA A N 1
ATOM 838 C CA . ALA A 1 104 ? -9.244 -6.798 7.677 1.00 89.94 104 ALA A CA 1
ATOM 839 C C . ALA A 1 104 ? -8.781 -6.036 8.926 1.00 89.94 104 ALA A C 1
ATOM 841 O O . ALA A 1 104 ? -9.610 -5.658 9.755 1.00 89.94 104 ALA A O 1
ATOM 842 N N . PHE A 1 105 ? -7.475 -5.785 9.049 1.00 89.56 105 PHE A N 1
ATOM 843 C CA . PHE A 1 105 ? -6.909 -4.954 10.108 1.00 89.56 105 PHE A CA 1
ATOM 844 C C . PHE A 1 105 ? -7.477 -3.534 10.058 1.00 89.56 105 PHE A C 1
ATOM 846 O O . PHE A 1 105 ? -7.994 -3.051 11.063 1.00 89.56 105 PHE A O 1
ATOM 853 N N . GLU A 1 106 ? -7.457 -2.905 8.882 1.00 87.94 106 GLU A N 1
ATOM 854 C CA . GLU A 1 106 ? -8.021 -1.573 8.671 1.00 87.94 106 GLU A CA 1
ATOM 855 C C . GLU A 1 106 ? -9.501 -1.529 9.066 1.00 87.94 106 GLU A C 1
ATOM 857 O O . GLU A 1 106 ? -9.882 -0.749 9.935 1.00 87.94 106 GLU A O 1
ATOM 862 N N . ASN A 1 107 ? -10.327 -2.434 8.535 1.00 87.94 107 ASN A N 1
ATOM 863 C CA . ASN A 1 107 ? -11.750 -2.497 8.875 1.00 87.94 107 ASN A CA 1
ATOM 864 C C . ASN A 1 107 ? -11.979 -2.727 10.382 1.00 87.94 107 ASN A C 1
ATOM 866 O O . ASN A 1 107 ? -12.906 -2.159 10.959 1.00 87.94 107 ASN A O 1
ATOM 870 N N . LYS A 1 108 ? -11.133 -3.525 11.048 1.00 87.94 108 LYS A N 1
ATOM 871 C CA . LYS A 1 108 ? -11.190 -3.729 12.504 1.00 87.94 108 LYS A CA 1
ATOM 872 C C . LYS A 1 108 ? -10.889 -2.436 13.264 1.00 87.94 108 LYS A C 1
ATOM 874 O O . LYS A 1 108 ? -11.579 -2.138 14.238 1.00 87.94 108 LYS A O 1
ATOM 879 N N . CYS A 1 109 ? -9.892 -1.668 12.829 1.00 84.88 109 CYS A N 1
ATOM 880 C CA . CYS A 1 109 ? -9.581 -0.356 13.395 1.00 84.88 109 CYS A CA 1
ATOM 881 C C . CYS A 1 109 ? -10.730 0.638 13.188 1.00 84.88 109 CYS A C 1
ATOM 883 O O . CYS A 1 109 ? -11.137 1.288 14.148 1.00 84.88 109 CYS A O 1
ATOM 885 N N . LEU A 1 110 ? -11.302 0.704 11.982 1.00 85.06 110 LEU A N 1
ATOM 886 C CA . LEU A 1 110 ? -12.421 1.599 11.665 1.00 85.06 110 LEU A CA 1
ATOM 887 C C . LEU A 1 110 ? -13.677 1.270 12.485 1.00 85.06 110 LEU A C 1
ATOM 889 O O . LEU A 1 110 ? -14.296 2.166 13.053 1.00 85.06 110 LEU A O 1
ATOM 893 N N . ARG A 1 111 ? -14.020 -0.016 12.632 1.00 87.31 111 ARG A N 1
ATOM 894 C CA . ARG A 1 111 ? -15.150 -0.439 13.478 1.00 87.31 111 ARG A CA 1
ATOM 895 C C . ARG A 1 111 ? -14.941 -0.067 14.943 1.00 87.31 111 ARG A C 1
ATOM 897 O O . ARG A 1 111 ? -15.869 0.415 15.580 1.00 87.31 111 ARG A O 1
ATOM 904 N N . LYS A 1 112 ? -13.721 -0.233 15.469 1.00 84.19 112 LYS A N 1
ATOM 905 C CA . LYS A 1 112 ? -13.388 0.205 16.834 1.00 84.19 112 LYS A CA 1
ATOM 906 C C . LYS A 1 112 ? -13.494 1.721 16.998 1.00 84.19 112 LYS A C 1
ATOM 908 O O . LYS A 1 112 ? -14.002 2.168 18.020 1.00 84.19 112 LYS A O 1
ATOM 913 N N . LEU A 1 113 ? -13.043 2.490 16.006 1.00 83.00 113 LEU A N 1
ATOM 914 C CA . LEU A 1 113 ? -13.132 3.952 16.009 1.00 83.00 113 LEU A CA 1
ATOM 915 C C . LEU A 1 113 ? -14.592 4.425 16.079 1.00 83.00 113 LEU A C 1
ATOM 917 O O . LEU A 1 113 ? -14.912 5.287 16.891 1.00 83.00 113 LEU A O 1
ATOM 921 N N . LEU A 1 114 ? -15.473 3.816 15.281 1.00 81.50 114 LEU 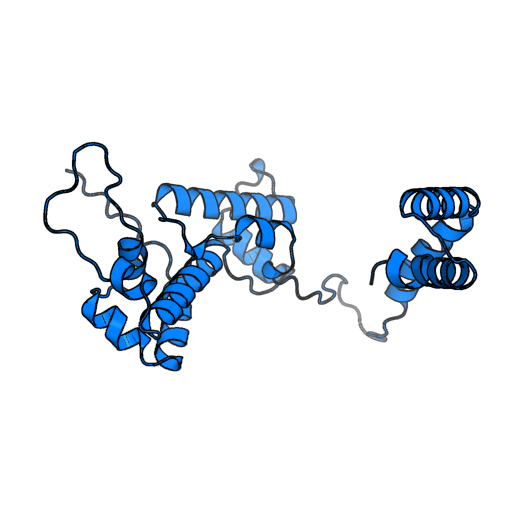A N 1
ATOM 922 C CA . LEU A 1 114 ? -16.907 4.126 15.246 1.00 81.50 114 LEU A CA 1
ATOM 923 C C . LEU A 1 114 ? -17.731 3.409 16.329 1.00 81.50 114 LEU A C 1
ATOM 925 O O . LEU A 1 114 ? -18.946 3.565 16.367 1.00 81.50 114 LEU A O 1
ATOM 929 N N . ARG A 1 115 ? -17.092 2.618 17.203 1.00 85.19 115 ARG A N 1
ATOM 930 C CA . ARG A 1 115 ? -17.746 1.793 18.238 1.00 85.19 115 ARG A CA 1
ATOM 931 C C . ARG A 1 115 ? -18.822 0.836 17.694 1.00 85.19 115 ARG A C 1
ATOM 933 O O . ARG A 1 115 ? -19.771 0.516 18.399 1.00 85.19 115 ARG A O 1
ATOM 940 N N . ILE A 1 116 ? -18.643 0.341 16.470 1.00 85.50 116 ILE A N 1
ATOM 941 C CA . ILE A 1 116 ? -19.558 -0.611 15.828 1.00 85.50 116 ILE A CA 1
ATOM 942 C C . ILE A 1 116 ? -19.263 -2.021 16.345 1.00 85.50 116 ILE A C 1
ATOM 944 O O . ILE A 1 116 ? -18.143 -2.533 16.216 1.00 85.50 116 ILE A O 1
ATOM 948 N N . SER A 1 117 ? -20.283 -2.657 16.911 1.00 85.31 117 SER A N 1
ATOM 949 C CA . SER A 1 117 ? -20.244 -4.044 17.353 1.00 85.31 117 SER A CA 1
ATOM 950 C C . SER A 1 117 ? -20.406 -4.998 16.173 1.00 85.31 117 SER A C 1
ATOM 952 O O . SER A 1 117 ? -20.992 -4.680 15.141 1.00 85.31 117 SER A O 1
ATOM 954 N N . TYR A 1 118 ? -19.927 -6.233 16.327 1.00 79.31 118 TYR A N 1
ATOM 955 C CA . TYR A 1 118 ? -20.222 -7.285 15.352 1.00 79.31 118 TYR A CA 1
ATOM 956 C C . TYR A 1 118 ? -21.729 -7.606 15.285 1.00 79.31 118 TYR A C 1
ATOM 958 O O . TYR A 1 118 ? -22.219 -7.986 14.225 1.00 79.31 118 TYR A O 1
ATOM 966 N N . LYS A 1 119 ? -22.459 -7.392 16.390 1.00 86.44 119 LYS A N 1
ATOM 967 C CA . LYS A 1 119 ? -23.914 -7.604 16.489 1.00 86.44 119 LYS A CA 1
ATOM 968 C C . LYS A 1 119 ? -24.733 -6.638 15.631 1.00 86.44 119 LYS A C 1
ATOM 970 O O . LYS A 1 119 ? -25.878 -6.936 15.328 1.00 86.44 119 LYS A O 1
ATOM 975 N N . ASP A 1 120 ? -24.146 -5.518 15.222 1.00 85.19 120 ASP A N 1
ATOM 976 C CA . ASP A 1 120 ? -24.852 -4.492 14.452 1.00 85.19 120 ASP A CA 1
ATOM 977 C C . ASP A 1 120 ? -24.990 -4.886 12.969 1.00 85.19 120 ASP A C 1
ATOM 979 O O . ASP A 1 120 ? -25.624 -4.177 12.197 1.00 85.19 120 ASP A O 1
ATOM 983 N N . HIS A 1 121 ? -24.369 -6.002 12.552 1.00 85.81 121 HIS A N 1
ATOM 984 C CA . HIS A 1 121 ? -24.422 -6.556 11.192 1.00 85.81 121 HIS A CA 1
ATOM 985 C C . HIS A 1 121 ? -24.124 -5.541 10.066 1.00 85.81 121 HIS A C 1
ATOM 987 O O . HIS A 1 121 ? -24.537 -5.720 8.922 1.00 85.81 121 HIS A O 1
ATOM 993 N N . VAL A 1 122 ? -23.336 -4.501 10.363 1.00 86.44 122 VAL A N 1
ATOM 994 C CA . VAL A 1 122 ? -22.974 -3.454 9.397 1.00 86.44 122 VAL A CA 1
ATOM 995 C C . VAL A 1 122 ? -21.944 -3.975 8.387 1.00 86.44 122 VAL A C 1
ATOM 997 O O . VAL A 1 122 ? -20.940 -4.615 8.746 1.00 86.44 122 VAL A O 1
ATOM 1000 N N . THR A 1 123 ? -22.184 -3.681 7.107 1.00 88.56 123 THR A N 1
ATOM 1001 C CA . THR A 1 123 ? -21.291 -4.026 5.991 1.00 88.56 123 THR A CA 1
ATOM 1002 C C . THR A 1 123 ? -19.985 -3.229 6.052 1.00 88.56 123 THR A C 1
ATOM 1004 O O . THR A 1 123 ? -19.885 -2.186 6.700 1.00 88.56 123 THR A O 1
ATOM 1007 N N . ASN A 1 124 ? -18.933 -3.720 5.392 1.00 86.62 124 ASN A N 1
ATOM 1008 C CA . ASN A 1 124 ? -17.648 -3.010 5.381 1.00 86.62 124 ASN A CA 1
ATOM 1009 C C . ASN A 1 124 ? -17.714 -1.735 4.533 1.00 86.62 124 ASN A C 1
ATOM 1011 O O . ASN A 1 124 ? -17.013 -0.771 4.827 1.00 86.62 124 ASN A O 1
ATOM 1015 N N . GLU A 1 125 ? -18.551 -1.738 3.501 1.00 86.50 125 GLU A N 1
ATOM 1016 C CA . GLU A 1 125 ? -18.844 -0.598 2.643 1.00 86.50 125 GLU A CA 1
ATOM 1017 C C . GLU A 1 125 ? -19.506 0.521 3.454 1.00 86.50 125 GLU A C 1
ATOM 1019 O O . GLU A 1 125 ? -18.960 1.620 3.510 1.00 86.50 125 GLU A O 1
ATOM 1024 N N . SER A 1 126 ? -20.570 0.217 4.207 1.00 86.44 126 SER A N 1
ATOM 1025 C CA . SER A 1 126 ? -21.242 1.212 5.052 1.00 86.44 126 SER A CA 1
ATOM 1026 C C . SER A 1 126 ? -20.335 1.739 6.166 1.00 86.44 126 SER A C 1
ATOM 1028 O O . SER A 1 126 ? -20.347 2.930 6.455 1.00 86.44 126 SER A O 1
ATOM 1030 N N . VAL A 1 127 ? -19.474 0.899 6.757 1.00 85.25 127 VAL A N 1
ATOM 1031 C CA . VAL A 1 127 ? -18.453 1.369 7.717 1.00 85.25 127 VAL A CA 1
ATOM 1032 C C . VAL A 1 127 ? -17.540 2.417 7.072 1.00 85.25 127 VAL A C 1
ATOM 1034 O O . VAL A 1 127 ? -17.227 3.422 7.704 1.00 85.25 127 VAL A O 1
ATOM 1037 N N . ARG A 1 128 ? -17.112 2.213 5.820 1.00 83.56 128 ARG A N 1
ATOM 1038 C CA . ARG A 1 128 ? -16.255 3.170 5.101 1.00 83.56 128 ARG A CA 1
ATOM 1039 C C . ARG A 1 128 ? -16.999 4.453 4.751 1.00 83.56 128 ARG A C 1
ATOM 1041 O O . ARG A 1 128 ? -16.430 5.522 4.930 1.00 83.56 128 ARG A O 1
ATOM 1048 N N . GLU A 1 129 ? -18.249 4.361 4.308 1.00 85.62 129 GLU A N 1
ATOM 1049 C CA . GLU A 1 129 ? -19.099 5.527 4.030 1.00 85.62 129 GLU A CA 1
ATOM 1050 C C . GLU A 1 129 ? -19.301 6.387 5.281 1.00 85.62 129 GLU A C 1
ATOM 1052 O O . GLU A 1 129 ? -19.126 7.603 5.229 1.00 85.62 129 GLU A O 1
ATOM 1057 N N . LEU A 1 130 ? -19.563 5.755 6.430 1.00 83.75 130 LEU A N 1
ATOM 1058 C CA . LEU A 1 130 ? -19.664 6.447 7.715 1.00 83.75 130 LEU A CA 1
ATOM 1059 C C . LEU A 1 130 ? -18.346 7.131 8.088 1.00 83.75 130 LEU A C 1
ATOM 1061 O O . LEU A 1 130 ? -18.348 8.295 8.478 1.00 83.75 130 LEU A O 1
ATOM 1065 N N . VAL A 1 131 ? -17.205 6.450 7.934 1.00 80.81 131 VAL A N 1
ATOM 1066 C CA . VAL A 1 131 ? -15.890 7.072 8.172 1.00 80.81 131 VAL A CA 1
ATOM 1067 C C . VAL A 1 131 ? -15.692 8.285 7.265 1.00 80.81 131 VAL A C 1
ATOM 1069 O O . VAL A 1 131 ? -15.261 9.325 7.752 1.00 80.81 131 VAL A O 1
ATOM 1072 N N . VAL A 1 132 ? -16.048 8.194 5.982 1.00 80.38 132 VAL A N 1
ATOM 1073 C CA . VAL A 1 132 ? -15.949 9.326 5.050 1.00 80.38 132 VAL A CA 1
ATOM 1074 C C . VAL A 1 132 ? -16.849 10.486 5.480 1.00 80.38 132 VAL A C 1
ATOM 1076 O O . VAL A 1 132 ? -16.415 11.634 5.423 1.00 80.38 132 VAL A O 1
ATOM 1079 N N . ALA A 1 133 ? -18.057 10.207 5.972 1.00 78.62 133 ALA A N 1
ATOM 1080 C CA . ALA A 1 133 ? -18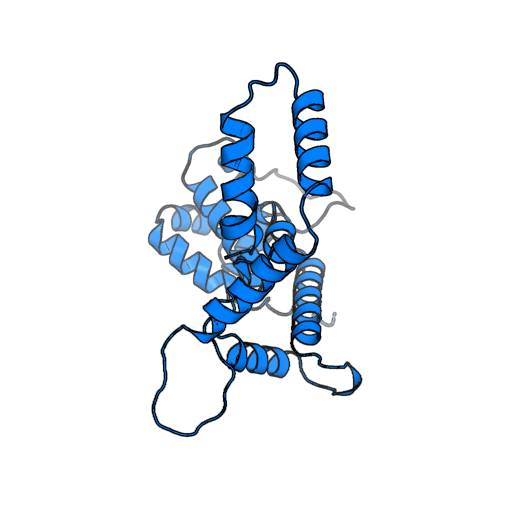.974 11.231 6.465 1.00 78.62 133 ALA A CA 1
ATOM 1081 C C . ALA A 1 133 ? -18.471 11.930 7.744 1.00 78.62 133 ALA A C 1
ATOM 1083 O O . ALA A 1 133 ? -18.597 13.146 7.866 1.00 78.62 133 ALA A O 1
ATOM 1084 N N . TYR A 1 134 ? -17.883 11.186 8.690 1.00 77.56 134 TYR A N 1
ATOM 1085 C CA . TYR A 1 134 ? -17.444 11.729 9.985 1.00 77.56 134 TYR A CA 1
ATOM 1086 C C . TYR A 1 134 ? -16.028 12.321 9.976 1.00 77.56 134 TYR A C 1
ATOM 1088 O O . TYR A 1 134 ? -15.751 13.287 10.684 1.00 77.56 134 TYR A O 1
ATOM 1096 N N . VAL A 1 135 ? -15.113 11.710 9.225 1.00 72.94 135 VAL A N 1
ATOM 1097 C CA . VAL A 1 135 ? -13.658 11.959 9.269 1.00 72.94 135 VAL A CA 1
ATOM 1098 C C . VAL A 1 135 ? -13.166 12.600 7.962 1.00 72.94 135 VAL A C 1
ATOM 1100 O O . VAL A 1 135 ? -12.084 13.184 7.914 1.00 72.94 135 VAL A O 1
ATOM 1103 N N . GLY A 1 136 ? -13.973 12.542 6.900 1.00 76.44 136 GLY A N 1
ATOM 1104 C CA . GLY A 1 136 ? -13.604 12.974 5.556 1.00 76.44 136 GLY A CA 1
ATOM 1105 C C . GLY A 1 136 ? -12.984 11.849 4.728 1.00 76.44 136 GLY A C 1
ATOM 1106 O O . GLY A 1 136 ? -12.804 10.722 5.191 1.00 76.44 136 GLY A O 1
ATOM 1107 N N . LEU A 1 137 ? -12.651 12.158 3.473 1.00 73.25 137 LEU A N 1
ATOM 1108 C CA . LEU A 1 137 ? -12.072 11.191 2.543 1.00 73.25 137 LEU A CA 1
ATOM 1109 C C . LEU A 1 137 ? -10.729 10.669 3.072 1.00 73.25 137 LEU A C 1
ATOM 1111 O O . LEU A 1 137 ? -9.742 11.399 3.113 1.00 73.25 137 LEU A O 1
ATOM 1115 N N . GLN A 1 138 ? -10.702 9.391 3.448 1.00 73.12 138 GLN A N 1
ATOM 1116 C CA . GLN A 1 138 ? -9.491 8.693 3.858 1.00 73.12 138 GLN A CA 1
ATOM 1117 C C . GLN A 1 138 ? -9.033 7.753 2.761 1.00 73.12 138 GLN A C 1
ATOM 1119 O O . GLN A 1 138 ? -9.818 7.004 2.177 1.00 73.12 138 GLN A O 1
ATOM 1124 N N . GLU A 1 139 ? -7.732 7.764 2.513 1.00 80.06 139 GLU A N 1
ATOM 1125 C CA . GLU A 1 139 ? -7.149 6.771 1.642 1.00 80.06 139 GLU A CA 1
ATOM 1126 C C . GLU A 1 139 ? -7.059 5.415 2.357 1.00 80.06 139 GLU A C 1
ATOM 1128 O O . GLU A 1 139 ? -6.558 5.361 3.486 1.00 80.06 139 GLU A O 1
ATOM 1133 N N . PRO A 1 140 ? -7.467 4.313 1.698 1.00 86.31 140 PRO A N 1
ATOM 1134 C CA . PRO A 1 140 ? -7.283 2.981 2.243 1.00 86.31 140 PRO A CA 1
ATOM 1135 C C . PRO A 1 140 ? -5.810 2.670 2.521 1.00 86.31 140 PRO A C 1
ATOM 1137 O O . PRO A 1 140 ? -4.924 2.938 1.702 1.00 86.31 140 PRO A O 1
ATOM 1140 N N . LEU A 1 141 ? -5.540 1.990 3.628 1.00 87.50 141 LEU A N 1
ATOM 1141 C CA . LEU A 1 141 ? -4.192 1.585 4.020 1.00 87.50 141 LEU A CA 1
ATOM 1142 C C . LEU A 1 141 ? -3.492 0.767 2.923 1.00 87.50 141 LEU A C 1
ATOM 1144 O O . LEU A 1 141 ? -2.314 0.976 2.626 1.00 87.50 141 LEU A O 1
ATOM 1148 N N . LEU A 1 142 ? -4.225 -0.144 2.276 1.00 90.12 142 LEU A N 1
ATOM 1149 C CA . LEU A 1 142 ? -3.685 -0.930 1.167 1.00 90.12 142 LEU A CA 1
ATOM 1150 C C . LEU A 1 142 ? -3.278 -0.046 -0.023 1.00 90.12 142 LEU A C 1
ATOM 1152 O O . LEU A 1 142 ? -2.271 -0.333 -0.668 1.00 90.12 142 LEU A O 1
ATOM 1156 N N . ALA A 1 143 ? -4.027 1.023 -0.306 1.00 89.81 143 ALA A N 1
ATOM 1157 C CA . ALA A 1 143 ? -3.684 1.964 -1.369 1.00 89.81 143 ALA A CA 1
ATOM 1158 C C . ALA A 1 143 ? -2.399 2.733 -1.023 1.00 89.81 143 ALA A C 1
ATOM 1160 O O . ALA A 1 143 ? -1.512 2.834 -1.869 1.00 89.81 143 ALA A O 1
ATOM 1161 N N . THR A 1 144 ? -2.209 3.112 0.246 1.00 90.00 144 THR A N 1
ATOM 1162 C CA . THR A 1 144 ? -0.953 3.728 0.713 1.00 90.00 144 THR A CA 1
ATOM 1163 C C . THR A 1 144 ? 0.245 2.798 0.498 1.00 90.00 144 THR A C 1
ATOM 1165 O O . THR A 1 144 ? 1.273 3.219 -0.032 1.00 90.00 144 THR A O 1
ATOM 1168 N N . VAL A 1 145 ? 0.114 1.514 0.853 1.00 91.94 145 VAL A N 1
ATOM 1169 C CA . VAL A 1 145 ? 1.177 0.515 0.641 1.00 91.94 145 VAL A CA 1
ATOM 1170 C C . VAL A 1 145 ? 1.483 0.339 -0.849 1.00 91.94 145 VAL A C 1
ATOM 1172 O O . VAL A 1 145 ? 2.650 0.355 -1.249 1.00 91.94 145 VAL A O 1
ATOM 1175 N N . LYS A 1 146 ? 0.447 0.213 -1.691 1.00 92.75 146 LYS A N 1
ATOM 1176 C CA . LYS A 1 146 ? 0.607 0.114 -3.149 1.00 92.75 146 LYS A CA 1
ATOM 1177 C C . LYS A 1 146 ? 1.305 1.345 -3.720 1.00 92.75 146 LYS A C 1
ATOM 1179 O O . LYS A 1 146 ? 2.238 1.185 -4.505 1.00 92.75 146 LYS A O 1
ATOM 1184 N N . ARG A 1 147 ? 0.897 2.550 -3.301 1.00 92.62 147 ARG A N 1
ATOM 1185 C CA . ARG A 1 147 ? 1.505 3.809 -3.739 1.00 92.62 147 ARG A CA 1
ATOM 1186 C C . ARG A 1 147 ? 2.981 3.851 -3.389 1.00 92.62 147 ARG A C 1
ATOM 1188 O O . ARG A 1 147 ? 3.787 4.077 -4.281 1.00 92.62 147 ARG A O 1
ATOM 1195 N N . ARG A 1 148 ? 3.350 3.602 -2.128 1.00 92.88 148 ARG A N 1
ATOM 1196 C CA . ARG A 1 148 ? 4.758 3.626 -1.696 1.00 92.88 148 ARG A CA 1
ATOM 1197 C C . ARG A 1 148 ? 5.607 2.648 -2.499 1.00 92.88 148 ARG A C 1
ATOM 1199 O O . ARG A 1 148 ? 6.643 3.020 -3.035 1.00 92.88 148 ARG A O 1
ATOM 1206 N N . LYS A 1 149 ? 5.119 1.420 -2.676 1.00 93.88 149 LYS A N 1
ATOM 1207 C CA . LYS A 1 149 ? 5.813 0.396 -3.460 1.00 93.88 149 LYS A CA 1
ATOM 1208 C C . LYS A 1 149 ? 5.983 0.778 -4.942 1.00 93.88 149 LYS A C 1
ATOM 1210 O O . LYS A 1 149 ? 7.050 0.561 -5.512 1.00 93.88 149 LYS A O 1
ATOM 1215 N N . LEU A 1 150 ? 4.959 1.358 -5.568 1.00 93.00 150 LEU A N 1
ATOM 1216 C CA . LEU A 1 150 ? 5.028 1.861 -6.948 1.00 93.00 150 LEU A CA 1
ATOM 1217 C C . LEU A 1 150 ? 5.928 3.104 -7.069 1.00 93.00 150 LEU A C 1
ATOM 1219 O O . LEU A 1 150 ? 6.689 3.225 -8.028 1.00 93.00 150 LEU A O 1
ATOM 1223 N N . ALA A 1 151 ? 5.909 3.998 -6.084 1.00 92.56 151 ALA A N 1
ATOM 1224 C CA . ALA A 1 151 ? 6.807 5.146 -6.024 1.00 92.56 151 ALA A CA 1
ATOM 1225 C C . ALA A 1 151 ? 8.273 4.700 -5.905 1.00 92.56 151 ALA A C 1
ATOM 1227 O O . ALA A 1 151 ? 9.122 5.201 -6.641 1.00 92.56 151 ALA A O 1
ATOM 1228 N N . TRP A 1 152 ? 8.552 3.702 -5.059 1.00 92.19 152 TRP A N 1
ATOM 1229 C CA . TRP A 1 152 ? 9.879 3.101 -4.923 1.00 92.19 152 TRP A CA 1
ATOM 1230 C C . TRP A 1 152 ? 10.355 2.464 -6.233 1.00 92.19 152 TRP A C 1
ATOM 1232 O O . TRP A 1 152 ? 11.494 2.674 -6.639 1.00 92.19 152 TRP A O 1
ATOM 1242 N N . PHE A 1 153 ? 9.476 1.765 -6.960 1.00 92.31 153 PHE A N 1
ATOM 1243 C CA . PHE A 1 153 ? 9.803 1.260 -8.298 1.00 92.31 153 PHE A CA 1
ATOM 1244 C C . PHE A 1 153 ? 10.218 2.372 -9.259 1.00 92.31 153 PHE A C 1
ATOM 1246 O O . PHE A 1 153 ? 11.239 2.250 -9.934 1.00 92.31 153 PHE A O 1
ATOM 1253 N N . GLY A 1 154 ? 9.440 3.456 -9.316 1.00 91.62 154 GLY A N 1
ATOM 1254 C CA . GLY A 1 154 ? 9.770 4.616 -10.143 1.00 91.62 154 GLY A CA 1
ATOM 1255 C C . GLY A 1 154 ? 11.133 5.192 -9.776 1.00 91.62 154 GLY A C 1
ATOM 1256 O O . GLY A 1 154 ? 11.986 5.382 -10.633 1.00 91.62 154 GLY A O 1
ATOM 1257 N N . HIS A 1 155 ? 11.385 5.370 -8.480 1.00 89.81 155 HIS A N 1
ATOM 1258 C CA . HIS A 1 155 ? 12.663 5.870 -7.987 1.00 89.81 155 HIS A CA 1
ATOM 1259 C C . HIS A 1 155 ? 13.849 4.975 -8.389 1.00 89.81 155 HIS A C 1
ATOM 1261 O O . HIS A 1 155 ? 14.836 5.471 -8.929 1.00 89.81 155 HIS A O 1
ATOM 1267 N N . VAL A 1 156 ? 13.735 3.657 -8.194 1.00 90.31 156 VAL A N 1
ATOM 1268 C CA . VAL A 1 156 ? 14.798 2.694 -8.530 1.00 90.31 156 VAL A CA 1
ATOM 1269 C C . VAL A 1 156 ? 15.028 2.589 -10.038 1.00 90.31 156 VAL A C 1
ATOM 1271 O O . VAL A 1 156 ? 16.150 2.359 -10.471 1.00 90.31 156 VAL A O 1
ATOM 1274 N N . THR A 1 157 ? 13.990 2.744 -10.859 1.00 87.69 157 THR A N 1
ATOM 1275 C CA . THR A 1 157 ? 14.114 2.596 -12.320 1.00 87.69 157 THR A CA 1
ATOM 1276 C C . THR A 1 157 ? 14.741 3.805 -13.008 1.00 87.69 157 THR A C 1
ATOM 1278 O O . THR A 1 157 ? 15.385 3.626 -14.048 1.00 87.69 157 THR A O 1
ATOM 1281 N N . ILE A 1 158 ? 14.606 4.998 -12.422 1.00 85.56 158 ILE A N 1
ATOM 1282 C CA . ILE A 1 158 ? 15.210 6.236 -12.933 1.00 85.56 158 ILE A CA 1
ATOM 1283 C C . ILE A 1 158 ? 16.738 6.186 -12.825 1.00 85.56 158 ILE A C 1
ATOM 1285 O O . ILE A 1 158 ? 17.430 6.488 -13.795 1.00 85.56 158 ILE A O 1
ATOM 1289 N N . HIS A 1 159 ? 17.275 5.777 -11.674 1.00 82.06 159 HIS A N 1
ATOM 1290 C CA . HIS A 1 159 ? 18.719 5.785 -11.436 1.00 82.06 159 HIS A CA 1
ATOM 1291 C C . HIS A 1 159 ? 19.383 4.487 -11.890 1.00 82.06 159 HIS A C 1
ATOM 1293 O O . HIS A 1 159 ? 18.915 3.391 -11.577 1.00 82.06 159 HIS A O 1
ATOM 1299 N N . ASP A 1 160 ? 20.512 4.604 -12.587 1.00 79.00 160 ASP A N 1
ATOM 1300 C CA . ASP A 1 160 ? 21.316 3.446 -12.961 1.00 79.00 160 ASP A CA 1
ATOM 1301 C C . ASP A 1 160 ? 22.111 2.943 -11.751 1.00 79.00 160 ASP A C 1
ATOM 1303 O O . ASP A 1 160 ? 23.177 3.445 -11.409 1.00 79.00 160 ASP A O 1
ATOM 1307 N N . SER A 1 161 ? 21.500 2.016 -11.017 1.00 85.19 161 SER A N 1
ATOM 1308 C CA . SER A 1 161 ? 21.976 1.523 -9.727 1.00 85.19 161 SER A CA 1
ATOM 1309 C C . SER A 1 161 ? 21.951 -0.000 -9.692 1.00 85.19 161 SER A C 1
ATOM 1311 O O . SER A 1 161 ? 21.174 -0.640 -10.403 1.00 85.19 161 SER A O 1
ATOM 1313 N N . LEU A 1 162 ? 22.732 -0.602 -8.789 1.00 86.94 162 LEU A N 1
ATOM 1314 C CA . LEU A 1 162 ? 22.683 -2.047 -8.544 1.00 86.94 162 LEU A CA 1
ATOM 1315 C C . LEU A 1 162 ? 21.250 -2.528 -8.258 1.00 86.94 162 LEU A C 1
ATOM 1317 O O . LEU A 1 162 ? 20.846 -3.594 -8.716 1.00 86.94 162 LEU A O 1
ATOM 1321 N N . SER A 1 163 ? 20.452 -1.723 -7.553 1.00 84.94 163 SER A N 1
ATOM 1322 C CA . SER A 1 163 ? 19.045 -2.011 -7.274 1.00 84.94 163 SER A CA 1
ATOM 1323 C C . SER A 1 163 ? 18.215 -2.150 -8.552 1.00 84.94 163 SER A C 1
ATOM 1325 O O . SER A 1 163 ? 17.392 -3.059 -8.636 1.00 84.94 163 SER A O 1
ATOM 1327 N N . LYS A 1 164 ? 18.461 -1.312 -9.567 1.00 86.88 164 LYS A N 1
ATOM 1328 C CA . LYS A 1 164 ? 17.824 -1.414 -10.888 1.00 86.88 164 LYS A CA 1
ATOM 1329 C C . LYS A 1 164 ? 18.235 -2.698 -11.602 1.00 86.88 164 LYS A C 1
ATOM 1331 O O . LYS A 1 164 ? 17.364 -3.415 -12.093 1.00 86.88 164 LYS A O 1
ATOM 1336 N N . THR A 1 165 ? 19.525 -3.028 -11.588 1.00 86.12 165 THR A N 1
ATOM 1337 C CA . THR A 1 165 ? 20.052 -4.267 -12.180 1.00 86.12 165 THR A CA 1
ATOM 1338 C C . THR A 1 165 ? 19.455 -5.504 -11.518 1.00 86.12 165 THR A C 1
ATOM 1340 O O . THR A 1 165 ? 19.003 -6.409 -12.210 1.00 86.12 165 THR A O 1
ATOM 1343 N N . ILE A 1 166 ? 19.365 -5.534 -10.185 1.00 86.31 166 ILE A N 1
ATOM 1344 C CA . ILE A 1 166 ? 18.734 -6.633 -9.436 1.00 86.31 166 ILE A CA 1
ATOM 1345 C C . ILE A 1 166 ? 17.240 -6.726 -9.762 1.00 86.31 166 ILE A C 1
ATOM 1347 O O . ILE A 1 166 ? 16.704 -7.818 -9.941 1.00 86.31 166 ILE A O 1
ATOM 1351 N N . LEU A 1 167 ? 16.558 -5.584 -9.844 1.00 84.88 167 LEU A N 1
ATOM 1352 C CA . LEU A 1 167 ? 15.122 -5.518 -10.088 1.00 84.88 167 LEU A CA 1
ATOM 1353 C C . LEU A 1 167 ? 14.736 -5.981 -11.502 1.00 84.88 167 LEU A C 1
ATOM 1355 O O . LEU A 1 167 ? 13.691 -6.611 -11.691 1.00 84.88 167 LEU A O 1
ATOM 1359 N N . GLN A 1 168 ? 15.566 -5.650 -12.491 1.00 81.56 168 GLN A N 1
ATOM 1360 C CA . GLN A 1 168 ? 15.398 -6.047 -13.890 1.00 81.56 168 GLN A CA 1
ATOM 1361 C C . GLN A 1 168 ? 16.006 -7.424 -14.185 1.00 81.56 168 GLN A C 1
ATOM 1363 O O . GLN A 1 168 ? 15.592 -8.085 -15.139 1.00 81.56 168 GLN A O 1
ATOM 1368 N N . GLY A 1 169 ? 16.945 -7.871 -13.351 1.00 80.88 169 GLY A N 1
ATOM 1369 C CA . GLY A 1 169 ? 17.652 -9.134 -13.473 1.00 80.88 169 GLY A CA 1
ATOM 1370 C C . GLY A 1 169 ? 16.693 -10.317 -13.469 1.00 80.88 169 GLY A C 1
ATOM 1371 O O . GLY A 1 169 ? 16.105 -10.684 -12.448 1.00 80.88 169 GLY A O 1
ATOM 1372 N N . ARG A 1 170 ? 16.536 -10.950 -14.632 1.00 76.44 170 ARG A N 1
ATOM 1373 C CA . ARG A 1 170 ? 15.808 -12.208 -14.765 1.00 76.44 170 ARG A CA 1
ATOM 1374 C C . ARG A 1 170 ? 16.811 -13.349 -14.712 1.00 76.44 170 ARG A C 1
ATOM 1376 O O . ARG A 1 170 ? 17.595 -13.525 -15.632 1.00 76.44 170 ARG A O 1
ATOM 1383 N N . VAL A 1 171 ? 16.747 -14.149 -13.653 1.00 77.88 171 VAL A N 1
ATOM 1384 C CA . VAL A 1 171 ? 17.466 -15.427 -13.612 1.00 77.88 171 VAL A CA 1
ATOM 1385 C C . VAL A 1 171 ? 16.700 -16.426 -14.473 1.00 77.88 171 VAL A C 1
ATOM 1387 O O . VAL A 1 171 ? 15.501 -16.641 -14.259 1.00 77.88 171 VAL A O 1
ATOM 1390 N N . GLU A 1 172 ? 17.373 -17.002 -15.463 1.00 76.69 172 GLU A N 1
ATOM 1391 C CA . GLU A 1 172 ? 16.802 -18.048 -16.303 1.00 76.69 172 GLU A CA 1
ATOM 1392 C C . GLU A 1 172 ? 16.591 -19.344 -15.509 1.00 76.69 172 GLU A C 1
ATOM 1394 O O . GLU A 1 172 ? 17.331 -19.669 -14.581 1.00 76.69 172 GLU A O 1
ATOM 1399 N N . GLY A 1 173 ? 15.539 -20.083 -15.862 1.00 79.50 173 GLY A N 1
ATOM 1400 C CA . GLY A 1 173 ? 15.182 -21.346 -15.218 1.00 79.50 173 GLY A CA 1
ATOM 1401 C C . GLY A 1 173 ? 13.868 -21.316 -14.432 1.00 79.50 173 GLY A C 1
ATOM 1402 O O . GLY A 1 173 ? 13.232 -20.283 -14.209 1.00 79.50 173 GLY A O 1
ATOM 1403 N N . LYS A 1 174 ? 13.419 -22.510 -14.033 1.00 77.00 174 LYS A N 1
ATOM 1404 C CA . LYS A 1 174 ? 12.197 -22.698 -13.238 1.00 77.00 174 LYS A CA 1
ATOM 1405 C C . LYS A 1 174 ? 12.523 -22.575 -11.750 1.00 77.00 174 LYS A C 1
ATOM 1407 O O . LYS A 1 174 ? 13.514 -23.119 -11.267 1.00 77.00 174 LYS A O 1
ATOM 1412 N N . ARG A 1 175 ? 11.659 -21.896 -10.988 1.00 78.50 175 ARG A N 1
ATOM 1413 C CA . ARG A 1 175 ? 11.770 -21.862 -9.520 1.00 78.50 175 ARG A CA 1
ATOM 1414 C C . ARG A 1 175 ? 11.594 -23.279 -8.964 1.00 78.50 175 ARG A C 1
ATOM 1416 O O . ARG A 1 175 ? 10.645 -23.966 -9.336 1.00 78.50 175 ARG A O 1
ATOM 1423 N N . ARG A 1 176 ? 12.488 -23.695 -8.059 1.00 81.56 176 ARG A N 1
ATOM 1424 C CA . ARG A 1 176 ? 12.397 -24.992 -7.369 1.00 81.56 176 ARG A CA 1
ATOM 1425 C C . ARG A 1 176 ? 11.086 -25.108 -6.579 1.00 81.56 176 ARG A C 1
ATOM 1427 O O . ARG A 1 176 ? 10.548 -24.108 -6.092 1.00 81.56 176 ARG A O 1
ATOM 1434 N N . ARG A 1 177 ? 10.590 -26.341 -6.437 1.00 83.94 177 ARG A N 1
ATOM 1435 C CA . ARG A 1 177 ? 9.408 -26.669 -5.622 1.00 83.94 177 ARG A CA 1
ATOM 1436 C C . ARG A 1 177 ? 9.622 -26.166 -4.184 1.00 83.94 177 ARG A C 1
ATOM 1438 O O . ARG A 1 177 ? 10.713 -26.304 -3.647 1.00 83.94 177 ARG A O 1
ATOM 1445 N N . GLY A 1 178 ? 8.603 -25.536 -3.598 1.00 81.75 178 GLY A N 1
ATOM 1446 C CA . GLY A 1 178 ? 8.653 -24.950 -2.247 1.00 81.75 178 GLY A CA 1
ATOM 1447 C C . GLY A 1 178 ? 9.014 -23.458 -2.183 1.00 81.75 178 GLY A C 1
ATOM 1448 O O . GLY A 1 178 ? 8.685 -22.801 -1.200 1.00 81.75 178 GLY A O 1
ATOM 1449 N N . ARG A 1 179 ? 9.609 -22.871 -3.233 1.00 81.56 179 ARG A N 1
ATOM 1450 C CA . ARG A 1 179 ? 9.897 -21.424 -3.260 1.00 81.56 179 ARG A CA 1
ATOM 1451 C C . ARG A 1 179 ? 8.622 -20.610 -3.508 1.00 81.56 179 ARG A C 1
ATOM 1453 O O . ARG A 1 179 ? 7.749 -21.033 -4.269 1.00 81.56 179 ARG A O 1
ATOM 1460 N N . GLN A 1 180 ? 8.544 -19.410 -2.922 1.00 78.88 180 GLN A N 1
ATOM 1461 C CA . GLN A 1 180 ? 7.452 -18.470 -3.192 1.00 78.88 180 GLN A CA 1
ATOM 1462 C C . GLN A 1 180 ? 7.290 -18.249 -4.705 1.00 78.88 180 GLN A C 1
ATOM 1464 O O . GLN A 1 180 ? 8.247 -17.924 -5.416 1.00 78.88 180 GLN A O 1
ATOM 1469 N N . ARG A 1 181 ? 6.062 -18.466 -5.196 1.00 79.44 181 ARG A N 1
ATOM 1470 C CA . ARG A 1 181 ? 5.733 -18.364 -6.625 1.00 79.44 181 ARG A CA 1
ATOM 1471 C C . ARG A 1 181 ? 5.676 -16.913 -7.096 1.00 79.44 181 ARG A C 1
ATOM 1473 O O . ARG A 1 181 ? 6.159 -16.628 -8.189 1.00 79.44 181 ARG A O 1
ATOM 1480 N N . LYS A 1 182 ? 5.128 -16.026 -6.259 1.00 85.94 182 LYS A N 1
ATOM 1481 C CA . LYS A 1 182 ? 4.976 -14.593 -6.527 1.00 85.94 182 LYS A CA 1
ATOM 1482 C C . LYS A 1 182 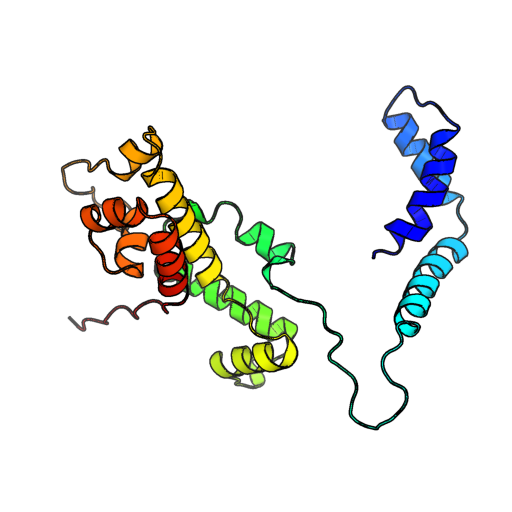? 6.273 -13.862 -6.189 1.00 85.94 182 LYS A C 1
ATOM 1484 O O . LYS A 1 182 ? 6.793 -14.023 -5.090 1.00 85.94 182 LYS A O 1
ATOM 1489 N N . ALA A 1 183 ? 6.794 -13.089 -7.133 1.00 87.44 183 ALA A N 1
ATOM 1490 C CA . ALA A 1 183 ? 7.925 -12.196 -6.924 1.00 87.44 183 ALA A CA 1
ATOM 1491 C C . ALA A 1 183 ? 7.454 -10.770 -6.625 1.00 87.44 183 ALA A C 1
ATOM 1493 O O . ALA A 1 183 ? 6.318 -10.391 -6.911 1.00 87.44 183 ALA A O 1
ATOM 1494 N N . TRP A 1 184 ? 8.366 -9.949 -6.110 1.00 90.19 184 TRP A N 1
ATOM 1495 C CA . TRP A 1 184 ? 8.090 -8.552 -5.793 1.00 90.19 184 TRP A CA 1
ATOM 1496 C C . TRP A 1 184 ? 7.576 -7.758 -7.011 1.00 90.19 184 TRP A C 1
ATOM 1498 O O . TRP A 1 184 ? 6.575 -7.048 -6.887 1.00 90.19 184 TRP A O 1
ATOM 1508 N N . CYS A 1 185 ? 8.188 -7.941 -8.192 1.00 89.69 185 CYS A N 1
ATOM 1509 C CA . CYS A 1 185 ? 7.793 -7.274 -9.442 1.00 89.69 185 CYS A CA 1
ATOM 1510 C C . CYS A 1 185 ? 6.425 -7.734 -9.965 1.00 89.69 185 CYS A C 1
ATOM 1512 O O . CYS A 1 185 ? 5.780 -7.004 -10.715 1.00 89.69 185 CYS A O 1
ATOM 1514 N N . ASP A 1 186 ? 5.965 -8.929 -9.579 1.00 89.38 186 ASP A N 1
ATOM 1515 C CA . ASP A 1 186 ? 4.673 -9.447 -10.035 1.00 89.38 186 ASP A CA 1
ATOM 1516 C C . ASP A 1 186 ? 3.518 -8.619 -9.460 1.00 89.38 186 ASP A C 1
ATOM 1518 O O . ASP A 1 186 ? 2.518 -8.427 -10.143 1.00 89.38 186 ASP A O 1
ATOM 1522 N N . ASN A 1 187 ? 3.682 -8.036 -8.263 1.00 91.31 187 ASN A N 1
ATOM 1523 C CA . ASN A 1 187 ? 2.718 -7.071 -7.727 1.00 91.31 187 ASN A CA 1
ATOM 1524 C C . ASN A 1 187 ? 2.552 -5.854 -8.640 1.00 91.31 187 ASN A C 1
ATOM 1526 O O . ASN A 1 187 ? 1.434 -5.432 -8.913 1.00 91.31 187 ASN A O 1
ATOM 1530 N N . ILE A 1 188 ? 3.660 -5.303 -9.132 1.00 91.12 188 ILE A N 1
ATOM 1531 C CA . ILE A 1 188 ? 3.643 -4.094 -9.962 1.00 91.12 188 ILE A CA 1
ATOM 1532 C C . ILE A 1 188 ? 2.971 -4.380 -11.295 1.00 91.12 188 ILE A C 1
ATOM 1534 O O . ILE A 1 188 ? 2.104 -3.617 -11.719 1.00 91.12 188 ILE A O 1
ATOM 1538 N N . LYS A 1 189 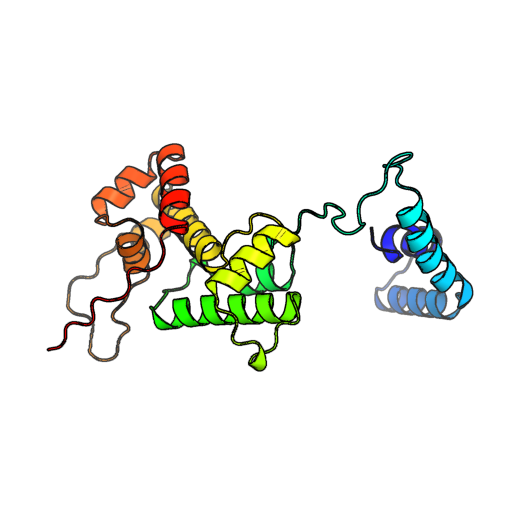? 3.316 -5.506 -11.923 1.00 90.62 189 LYS A N 1
ATOM 1539 C CA . LYS A 1 189 ? 2.677 -5.959 -13.163 1.00 90.62 189 LYS A CA 1
ATOM 1540 C C . LYS A 1 189 ? 1.176 -6.166 -12.979 1.00 90.62 189 LYS A C 1
ATOM 1542 O O . LYS A 1 189 ? 0.397 -5.737 -13.819 1.00 90.62 189 LYS A O 1
ATOM 1547 N N . GLU A 1 190 ? 0.762 -6.782 -11.873 1.00 90.25 190 GLU A N 1
ATOM 1548 C CA . GLU A 1 190 ? -0.648 -7.048 -11.572 1.00 90.25 190 GLU A CA 1
ATOM 1549 C C . GLU A 1 190 ? -1.454 -5.761 -11.346 1.00 90.25 190 GLU A C 1
ATOM 1551 O O . GLU A 1 190 ? -2.557 -5.621 -11.878 1.00 90.25 190 GLU A O 1
ATOM 1556 N N . TRP A 1 191 ? -0.914 -4.803 -10.588 1.00 90.31 191 TRP A N 1
ATOM 1557 C CA . TRP A 1 191 ? -1.624 -3.560 -10.270 1.00 90.31 191 TRP A CA 1
ATOM 1558 C C . TRP A 1 191 ? -1.699 -2.599 -11.456 1.00 90.31 191 TRP A C 1
ATOM 1560 O O . TRP A 1 191 ? -2.729 -1.959 -11.658 1.00 90.31 191 TRP A O 1
ATOM 1570 N N . THR A 1 192 ? -0.633 -2.525 -12.254 1.00 88.31 192 THR A N 1
ATOM 1571 C CA . THR A 1 192 ? -0.560 -1.645 -13.431 1.00 88.31 192 THR A CA 1
ATOM 1572 C C . THR A 1 192 ? -1.118 -2.286 -14.703 1.00 88.31 192 THR A C 1
ATOM 1574 O O . THR A 1 192 ? -1.471 -1.575 -15.642 1.00 88.31 192 THR A O 1
ATOM 1577 N N . GLY A 1 193 ? -1.191 -3.620 -14.757 1.00 88.50 193 GLY A N 1
ATOM 1578 C CA . GLY A 1 193 ? -1.576 -4.381 -15.946 1.00 88.50 193 GLY A CA 1
ATOM 1579 C C . GLY A 1 193 ? -0.539 -4.351 -17.074 1.00 88.50 193 GLY A C 1
ATOM 1580 O O . GLY A 1 193 ? -0.900 -4.573 -18.227 1.00 88.50 193 GLY A O 1
ATOM 1581 N N . MET A 1 194 ? 0.727 -4.038 -16.778 1.00 88.38 194 MET A N 1
ATOM 1582 C CA . MET A 1 194 ? 1.778 -3.849 -17.782 1.00 88.38 194 MET A CA 1
ATOM 1583 C C . MET A 1 194 ? 2.916 -4.863 -17.644 1.00 88.38 194 MET A C 1
ATOM 1585 O O . MET A 1 194 ? 3.224 -5.354 -16.557 1.00 88.38 194 MET A O 1
ATOM 1589 N N . ALA A 1 195 ? 3.568 -5.151 -18.770 1.00 89.56 195 ALA A N 1
ATOM 1590 C CA . ALA A 1 195 ? 4.805 -5.919 -18.805 1.00 89.56 195 ALA A CA 1
ATOM 1591 C C . ALA A 1 195 ? 6.001 -5.081 -18.301 1.00 89.56 195 ALA A C 1
ATOM 1593 O O . ALA A 1 195 ? 5.939 -3.852 -18.239 1.00 89.56 195 ALA A O 1
ATOM 1594 N N . MET A 1 196 ? 7.081 -5.759 -17.895 1.00 87.31 196 MET A N 1
ATOM 1595 C CA . MET A 1 196 ? 8.229 -5.130 -17.219 1.00 87.31 196 MET A CA 1
ATOM 1596 C C . MET A 1 196 ? 8.954 -4.102 -18.099 1.00 87.31 196 MET A C 1
ATOM 1598 O O . MET A 1 196 ? 9.363 -3.054 -17.617 1.00 87.31 196 MET A O 1
ATOM 1602 N N . ASP A 1 197 ? 9.077 -4.384 -19.391 1.00 87.38 197 ASP A N 1
ATOM 1603 C CA . ASP A 1 197 ? 9.661 -3.502 -20.403 1.00 87.38 197 ASP A CA 1
ATOM 1604 C C . ASP A 1 197 ? 8.893 -2.176 -20.516 1.00 87.38 197 ASP A C 1
ATOM 1606 O O . ASP A 1 197 ? 9.484 -1.096 -20.464 1.00 87.38 197 ASP A O 1
ATOM 1610 N N . LYS A 1 198 ? 7.557 -2.247 -20.588 1.00 89.62 198 LYS A N 1
ATOM 1611 C CA . LYS A 1 198 ? 6.688 -1.064 -20.627 1.00 89.62 198 LYS A CA 1
ATOM 1612 C C . LYS A 1 198 ? 6.733 -0.289 -19.316 1.00 89.62 198 LYS A C 1
ATOM 1614 O O . LYS A 1 198 ? 6.723 0.937 -19.342 1.00 89.62 198 LYS A O 1
ATOM 1619 N N . LEU A 1 199 ? 6.814 -0.996 -18.189 1.00 90.00 199 LEU A N 1
ATOM 1620 C CA . LEU A 1 199 ? 6.922 -0.393 -16.862 1.00 90.00 199 LEU A CA 1
ATOM 1621 C C . LEU A 1 199 ? 8.170 0.479 -16.731 1.00 90.00 199 LEU A C 1
ATOM 1623 O O . LEU A 1 199 ? 8.053 1.632 -16.328 1.00 90.00 199 LEU A O 1
ATOM 1627 N N . VAL A 1 200 ? 9.334 -0.042 -17.125 1.00 88.44 200 VAL A N 1
ATOM 1628 C CA . VAL A 1 200 ? 10.604 0.698 -17.064 1.00 88.44 200 VAL A CA 1
ATOM 1629 C C . VAL A 1 200 ? 10.553 1.956 -17.932 1.00 88.44 200 VAL A C 1
ATOM 1631 O O . VAL A 1 200 ? 10.933 3.021 -17.461 1.00 88.44 200 VAL A O 1
ATOM 1634 N N . ARG A 1 201 ? 10.013 1.864 -19.156 1.00 88.69 201 ARG A N 1
ATOM 1635 C CA . ARG A 1 201 ? 9.840 3.031 -20.043 1.00 88.69 201 ARG A CA 1
ATOM 1636 C C . ARG A 1 201 ? 8.874 4.062 -19.461 1.00 88.69 201 ARG A C 1
ATOM 1638 O O . ARG A 1 201 ? 9.133 5.255 -19.520 1.00 88.69 201 ARG A O 1
ATOM 1645 N N . SER A 1 202 ? 7.763 3.605 -18.880 1.00 88.56 202 SER A N 1
ATOM 1646 C CA . SER A 1 202 ? 6.768 4.502 -18.282 1.00 88.56 202 S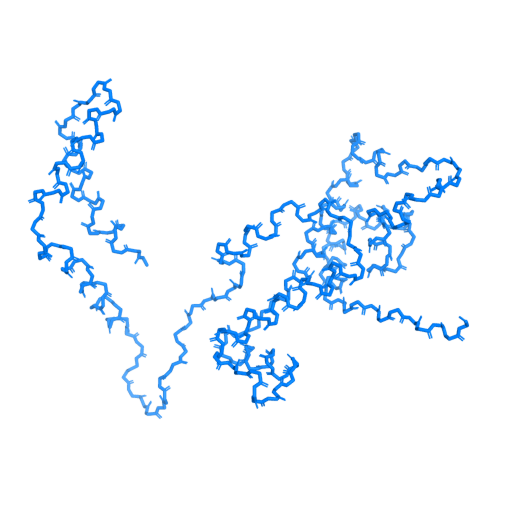ER A CA 1
ATOM 1647 C C . SER A 1 202 ? 7.257 5.194 -17.012 1.00 88.56 202 SER A C 1
ATOM 1649 O O . SER A 1 202 ? 6.750 6.254 -16.674 1.00 88.56 202 SER A O 1
ATOM 1651 N N . ALA A 1 203 ? 8.220 4.597 -16.310 1.00 87.81 203 ALA A N 1
ATOM 1652 C CA . ALA A 1 203 ? 8.785 5.160 -15.093 1.00 87.81 203 ALA A CA 1
ATOM 1653 C C . ALA A 1 203 ? 9.824 6.263 -15.360 1.00 87.81 203 ALA A C 1
ATOM 1655 O O . ALA A 1 203 ? 10.173 6.999 -14.441 1.00 87.81 203 ALA A O 1
ATOM 1656 N N . THR A 1 204 ? 10.306 6.394 -16.604 1.00 86.62 204 THR A N 1
ATOM 1657 C CA . THR A 1 204 ? 11.212 7.478 -17.014 1.00 86.62 204 THR A CA 1
ATOM 1658 C C . THR A 1 204 ? 10.528 8.843 -16.947 1.00 86.62 204 THR A C 1
ATOM 1660 O O . THR A 1 204 ? 11.148 9.820 -16.535 1.00 86.62 204 THR A O 1
ATOM 1663 N N . ASP A 1 205 ? 9.243 8.910 -17.302 1.00 89.50 205 ASP A N 1
ATOM 1664 C CA . ASP A 1 205 ? 8.426 10.106 -17.116 1.00 89.50 205 ASP A CA 1
ATOM 1665 C C . ASP A 1 205 ? 7.889 10.142 -15.679 1.00 89.50 205 ASP A C 1
ATOM 1667 O O . ASP A 1 205 ? 7.025 9.353 -15.287 1.00 89.50 205 ASP A O 1
ATOM 1671 N N . ARG A 1 206 ? 8.413 11.075 -14.879 1.00 86.88 206 ARG A N 1
ATOM 1672 C CA . ARG A 1 206 ? 8.083 11.190 -13.457 1.00 86.88 206 ARG A CA 1
ATOM 1673 C C . ARG A 1 206 ? 6.624 11.572 -13.222 1.00 86.88 206 ARG A C 1
ATOM 1675 O O . ARG A 1 206 ? 6.027 11.078 -12.262 1.00 86.88 206 ARG A O 1
ATOM 1682 N N . ASP A 1 207 ? 6.057 12.434 -14.056 1.00 88.56 207 ASP A N 1
ATOM 1683 C CA . ASP A 1 207 ? 4.704 12.951 -13.856 1.00 88.56 207 ASP A CA 1
ATOM 1684 C C . ASP A 1 207 ? 3.672 11.936 -14.334 1.00 88.56 207 ASP A C 1
ATOM 1686 O O . ASP A 1 207 ? 2.729 11.620 -13.597 1.00 88.56 207 ASP A O 1
ATOM 1690 N N . ALA A 1 208 ? 3.916 11.308 -15.488 1.00 89.00 208 ALA A N 1
ATOM 1691 C CA . ALA A 1 208 ? 3.109 10.178 -15.931 1.00 89.00 208 ALA A CA 1
ATOM 1692 C C . ALA A 1 208 ? 3.179 9.015 -14.929 1.00 89.00 208 ALA A C 1
ATOM 1694 O O . ALA A 1 208 ? 2.155 8.394 -14.622 1.00 89.00 208 ALA A O 1
ATOM 1695 N N . TRP A 1 209 ? 4.357 8.735 -14.358 1.00 91.31 209 TRP A N 1
ATOM 1696 C CA . TRP A 1 209 ? 4.511 7.686 -13.351 1.00 91.31 209 TRP A CA 1
ATOM 1697 C C . TRP A 1 209 ? 3.757 7.993 -12.055 1.00 91.31 209 TRP A C 1
ATOM 1699 O O . TRP A 1 209 ? 3.117 7.099 -11.494 1.00 91.31 209 TRP A O 1
ATOM 1709 N N . ARG A 1 210 ? 3.769 9.247 -11.584 1.00 89.12 210 ARG A N 1
ATOM 1710 C CA . ARG A 1 210 ? 2.988 9.676 -10.410 1.00 89.12 210 ARG A CA 1
ATOM 1711 C C . ARG A 1 210 ? 1.489 9.467 -10.627 1.00 89.12 210 ARG A C 1
ATOM 1713 O O . ARG A 1 210 ? 0.862 8.765 -9.838 1.00 89.12 210 ARG A O 1
ATOM 1720 N N . GLN A 1 211 ? 0.938 9.960 -11.737 1.00 90.06 211 GLN A N 1
ATOM 1721 C CA . GLN A 1 211 ? -0.485 9.779 -12.063 1.00 90.06 211 GLN A CA 1
ATOM 1722 C C . GLN A 1 211 ? -0.867 8.294 -12.162 1.00 90.06 211 GLN A C 1
ATOM 1724 O O . GLN A 1 211 ? -1.938 7.853 -11.725 1.00 90.06 211 GLN A O 1
ATOM 1729 N N . LYS A 1 212 ? 0.039 7.478 -12.707 1.00 88.81 212 LYS A N 1
ATOM 1730 C CA . LYS A 1 212 ? -0.170 6.034 -12.817 1.00 88.81 212 LYS A CA 1
ATOM 1731 C C . LYS A 1 212 ? -0.117 5.323 -11.474 1.00 88.81 212 LYS A C 1
ATOM 1733 O O . LYS A 1 212 ? -0.885 4.391 -11.238 1.00 88.81 212 LYS A O 1
ATOM 1738 N N . THR A 1 213 ? 0.769 5.772 -10.597 1.00 90.25 213 THR A N 1
ATOM 1739 C CA . THR A 1 213 ? 0.886 5.287 -9.223 1.00 90.25 213 THR A CA 1
ATOM 1740 C C . THR A 1 213 ? -0.420 5.539 -8.471 1.00 90.25 213 THR A C 1
ATOM 1742 O O . THR A 1 213 ? -0.962 4.602 -7.887 1.00 90.25 213 THR A O 1
ATOM 1745 N N . ASP A 1 214 ? -0.976 6.748 -8.559 1.00 87.00 214 ASP A N 1
ATOM 1746 C CA . ASP A 1 214 ? -2.219 7.107 -7.866 1.00 87.00 214 ASP A CA 1
ATOM 1747 C C . ASP A 1 214 ? -3.431 6.325 -8.388 1.00 87.00 214 ASP A C 1
ATOM 1749 O O . ASP A 1 214 ? -4.184 5.734 -7.610 1.00 87.00 214 ASP A O 1
ATOM 1753 N N . SER A 1 215 ? -3.577 6.223 -9.711 1.00 87.62 215 SER A N 1
ATOM 1754 C CA . SER A 1 215 ? -4.658 5.438 -10.326 1.00 87.62 215 SER A CA 1
ATOM 1755 C C . SER A 1 215 ? -4.549 3.934 -10.035 1.00 87.62 215 SER A C 1
ATOM 1757 O O . SER A 1 215 ? -5.558 3.268 -9.788 1.00 87.62 215 SER A O 1
ATOM 1759 N N . SER A 1 216 ? -3.334 3.378 -10.015 1.00 85.69 216 SER A N 1
ATOM 1760 C CA . SER A 1 216 ? -3.102 1.949 -9.748 1.00 85.69 216 SER A CA 1
ATOM 1761 C C . SER A 1 216 ? -3.231 1.594 -8.262 1.00 85.69 216 SER A C 1
ATOM 1763 O O . SER A 1 216 ? -3.646 0.481 -7.932 1.00 85.69 216 SER A O 1
ATOM 1765 N N . ALA A 1 217 ? -2.904 2.522 -7.358 1.00 83.31 217 ALA A N 1
ATOM 1766 C CA . ALA A 1 217 ? -3.028 2.331 -5.914 1.00 83.31 217 ALA A CA 1
ATOM 1767 C C . ALA A 1 217 ? -4.493 2.189 -5.471 1.00 83.31 217 ALA A C 1
ATOM 1769 O O . ALA A 1 217 ? -4.808 1.324 -4.650 1.00 83.31 217 ALA A O 1
ATOM 1770 N N . LEU A 1 218 ? -5.390 2.981 -6.066 1.00 78.25 218 LEU A N 1
ATOM 1771 C CA . LEU A 1 218 ? -6.828 2.961 -5.779 1.00 78.25 218 LEU A CA 1
ATOM 1772 C C . LEU A 1 218 ? -7.563 1.775 -6.420 1.00 78.25 218 LEU A C 1
ATOM 1774 O O . LEU A 1 218 ? -8.692 1.461 -6.039 1.00 78.25 218 LEU A O 1
ATOM 1778 N N . ARG A 1 219 ? -6.933 1.068 -7.367 1.00 67.94 219 ARG A N 1
ATOM 1779 C CA . ARG A 1 219 ? -7.518 -0.130 -7.975 1.00 67.94 219 ARG A CA 1
ATOM 1780 C C . ARG A 1 219 ? -7.690 -1.218 -6.911 1.00 67.94 219 ARG A C 1
ATOM 1782 O O . ARG A 1 219 ? -6.717 -1.725 -6.335 1.00 67.94 219 ARG A O 1
ATOM 1789 N N . SER A 1 220 ? -8.942 -1.608 -6.675 1.00 55.59 220 SER A N 1
ATOM 1790 C CA . SER A 1 220 ? -9.266 -2.750 -5.818 1.00 55.59 220 SER A CA 1
ATOM 1791 C C . SER A 1 220 ? -8.577 -4.013 -6.363 1.00 55.59 220 SER A C 1
ATOM 1793 O O . SER A 1 220 ? -8.484 -4.157 -7.590 1.00 55.59 220 SER A O 1
ATOM 1795 N N . PRO A 1 221 ? -8.048 -4.914 -5.508 1.00 52.75 221 PRO A N 1
ATOM 1796 C CA . PRO A 1 221 ? -7.476 -6.173 -5.973 1.00 52.75 221 PRO A CA 1
ATOM 1797 C C . PRO A 1 221 ? -8.484 -6.875 -6.882 1.00 52.75 221 PRO A C 1
ATOM 1799 O O . PRO A 1 221 ? -9.652 -7.026 -6.509 1.00 52.75 221 PRO A O 1
ATOM 1802 N N . ARG A 1 222 ? -8.062 -7.293 -8.083 1.00 44.41 222 ARG A N 1
ATOM 1803 C CA . ARG A 1 222 ? -8.916 -8.159 -8.899 1.00 44.41 222 ARG A CA 1
ATOM 1804 C C . ARG A 1 222 ? -9.172 -9.400 -8.050 1.00 44.41 222 ARG A C 1
ATOM 1806 O O . ARG A 1 222 ? -8.216 -10.057 -7.641 1.00 44.41 222 ARG A O 1
ATOM 1813 N N . ARG A 1 223 ? -10.439 -9.702 -7.733 1.00 42.22 223 ARG A N 1
ATOM 1814 C CA . ARG A 1 223 ? -10.763 -10.994 -7.116 1.00 42.22 223 ARG A CA 1
ATOM 1815 C C . ARG A 1 223 ? -10.148 -12.056 -8.030 1.00 42.22 223 ARG A C 1
ATOM 1817 O O . ARG A 1 223 ? -10.409 -11.987 -9.234 1.00 42.22 223 ARG A O 1
ATOM 1824 N N . PRO A 1 224 ? -9.313 -12.976 -7.515 1.00 39.38 224 PRO A N 1
ATOM 1825 C CA . PRO A 1 224 ? -8.829 -14.061 -8.345 1.00 39.38 224 PRO A CA 1
ATOM 1826 C C . PRO A 1 224 ? -10.061 -14.744 -8.929 1.00 39.38 224 PRO A C 1
ATOM 1828 O O . PRO A 1 224 ? -10.994 -15.078 -8.192 1.00 39.38 224 PRO A O 1
ATOM 1831 N N . HIS A 1 225 ? -10.099 -14.856 -10.257 1.00 34.41 225 HIS A N 1
ATOM 1832 C CA . HIS A 1 225 ? -11.123 -15.640 -10.919 1.00 34.41 225 HIS A CA 1
ATOM 1833 C C . HIS A 1 225 ? -11.005 -17.040 -10.327 1.00 34.41 225 HIS A C 1
ATOM 1835 O O . HIS A 1 225 ? -9.946 -17.665 -10.402 1.00 34.41 225 HIS A O 1
ATOM 1841 N N . ARG A 1 226 ? -12.042 -17.474 -9.613 1.00 35.06 226 ARG A N 1
ATOM 1842 C CA . ARG A 1 226 ? -12.114 -18.823 -9.072 1.00 35.06 226 ARG A CA 1
ATOM 1843 C C . ARG A 1 226 ? -12.379 -19.706 -10.286 1.00 35.06 226 ARG A C 1
ATOM 1845 O O . ARG A 1 226 ? -13.538 -19.945 -10.603 1.00 35.06 226 ARG A O 1
ATOM 1852 N N . SER A 1 227 ? -11.328 -20.090 -11.009 1.00 30.25 227 SER A N 1
ATOM 1853 C CA . SER A 1 227 ? -11.414 -21.186 -11.968 1.00 30.25 227 SER A CA 1
ATOM 1854 C C . SER A 1 227 ? -11.866 -22.399 -11.163 1.00 30.25 227 SER A C 1
ATOM 1856 O O . SER A 1 227 ? -11.144 -22.884 -10.291 1.00 30.25 227 SER A O 1
ATOM 1858 N N . ARG A 1 228 ? -13.138 -22.761 -11.337 1.00 37.50 228 ARG A N 1
ATOM 1859 C CA . ARG A 1 228 ? -13.650 -24.074 -10.970 1.00 37.50 228 ARG A CA 1
ATOM 1860 C C . ARG A 1 228 ? -13.082 -25.019 -12.018 1.00 37.50 228 ARG A C 1
ATOM 1862 O O . ARG A 1 228 ? -13.711 -25.171 -13.051 1.00 37.50 228 ARG A O 1
ATOM 1869 N N . ASP A 1 229 ? -11.908 -25.561 -11.736 1.00 33.91 229 ASP A N 1
ATOM 1870 C CA . ASP A 1 229 ? -11.373 -26.771 -12.354 1.00 33.91 229 ASP A CA 1
ATOM 1871 C C . ASP A 1 229 ? -10.801 -27.637 -11.228 1.00 33.91 229 ASP A C 1
ATOM 1873 O O . ASP A 1 229 ? -10.082 -27.068 -10.364 1.00 33.91 229 ASP A O 1
#

pLDDT: mean 76.49, std 17.51, range [30.25, 93.88]

Foldseek 3Di:
DDLCVPQPVVVVVVVVVVDDDPDPVVVVVVVVVVVVPDDPVSVVCSVVVVVVVVVPPDDDDDDDDDDDDDDDLPQVVPDPVLCVVLVPLLVDQDDPVNLVVLQVVQLVVLCVVVVPDVVVVDDSVVSQVVCCVRNNDYDRSQLVSLLSNLVVVLVLLQDPDPSNCVVPDDDDDDDDPPDDPGDNVNSVCQLLVDDPVVSSVQSNPVVSSNVSSNNSSPDDRDDPPPPPD

Secondary structure (DSSP, 8-state):
--HIIIIIHHHHHHHHHH---SSHHHHHHHHHHHHHHS-HHHHHHHHHHHHHHHH-----SS-------------GGGSHHHHHHTTTGGG----HHHHHHHHHHHHHHHHHHTT--GGG---HHHHHHHHHHHH-----HHHHHHHHHHHHHHHHHHS-SHHHHHHH----SPPPTTS-SS-HHHHHHHHHT--HHHHHHHHHSHHHHHHHHHHHHHSPPPPP-----

Radius of gyration: 25.91 Å; chains: 1; bounding box: 57×60×65 Å

Organism: NCBI:txid1093978

InterPro domains:
  IPR036397 Ribonuclease H superfamily [G3DSA:3.30.420.10] (1-56)